Protein AF-0000000080642650 (afdb_homodimer)

Organism: Staphylococcus saprophyticus subsp. saprophyticus (strain ATCC 15305 / DSM 20229 / NCIMB 8711 / NCTC 7292 / S-41) (NCBI:txid342451)

Sequence (356 aa):
MTHIRYLTIEDLPIYHALLLQGIDKKLEVMAWKLQNKKCLEEANISRILSPETTDYNIIGAFDGEELIGAVTLIHTNRYSIAHKATLENMCVKGENHNARASISNLLMRKVFEICDEKQIEILMTSLVSNNISGKVFFSNLNFETLVLEQHARKYEDYYVDEHWLIYYFNKQDIELFEMTHIRYLTIEDLPIYHALLLQGIDKKLEVMAWKLQNKKCLEEANISRILSPETTDYNIIGAFDGEELIGAVTLIHTNRYSIAHKATLENMCVKGENHNARASISNLLMRKVFEICDEKQIEILMTSLVSNNISGKVFFSNLNFETLVLEQHARKYEDYYVDEHWLIYYFNKQDIELFE

Nearest PDB structures (foldseek):
  3g8w-assembly1_A  TM=8.573E-01  e=1.232E-15  Staphylococcus epidermidis ATCC 12228
  2i79-assembly1_E  TM=7.946E-01  e=2.992E-10  Streptococcus pneumoniae TIGR4
  4j3g-assembly2_C  TM=7.550E-01  e=1.363E-10  Brucella abortus 2308
  2i79-assembly3_D  TM=8.011E-01  e=8.888E-10  Streptococcus pneumoniae TIGR4
  6erd-assembly2_D  TM=7.544E-01  e=9.990E-09  Bacillus cereus ATCC 14579

Radius of gyration: 21.51 Å; Cα contacts (8 Å, |Δi|>4): 673; chains: 2; bounding box: 43×66×46 Å

InterPro domains:
  IPR016181 Acyl-CoA N-acyltransferase [SSF55729] (2-165)

Structure (mmCIF, N/CA/C/O backbone):
data_AF-0000000080642650-model_v1
#
loop_
_entity.id
_entity.type
_entity.pdbx_description
1 polymer 'GNAT family N-acetyltransferase'
#
loop_
_atom_site.group_PDB
_atom_site.id
_atom_site.type_symbol
_atom_site.label_atom_id
_atom_site.label_alt_id
_atom_site.label_comp_id
_atom_site.label_asym_id
_atom_site.label_entity_id
_atom_site.label_seq_id
_atom_site.pdbx_PDB_ins_code
_atom_site.Cartn_x
_atom_site.Cartn_y
_atom_site.Cartn_z
_atom_site.occupancy
_atom_site.B_iso_or_equiv
_atom_site.auth_seq_id
_atom_site.auth_comp_id
_atom_site.auth_asym_id
_atom_site.auth_atom_id
_atom_site.pdbx_PDB_model_num
ATOM 1 N N . MET A 1 1 ? 7.344 29.625 19.812 1 80.94 1 MET A N 1
ATOM 2 C CA . MET A 1 1 ? 8.195 29.281 18.672 1 80.94 1 MET A CA 1
ATOM 3 C C . MET A 1 1 ? 7.883 27.891 18.156 1 80.94 1 MET A C 1
ATOM 5 O O . MET A 1 1 ? 7.828 26.922 18.922 1 80.94 1 MET A O 1
ATOM 9 N N . THR A 1 2 ? 7.609 27.766 16.844 1 90.12 2 THR A N 1
ATOM 10 C CA . THR A 1 2 ? 7.195 26.5 16.266 1 90.12 2 THR A CA 1
ATOM 11 C C . THR A 1 2 ? 8.398 25.594 16.031 1 90.12 2 THR A C 1
ATOM 13 O O . THR A 1 2 ? 9.43 26.047 15.516 1 90.12 2 THR A O 1
ATOM 16 N N . HIS A 1 3 ? 8.375 24.391 16.594 1 95.25 3 HIS A N 1
ATOM 17 C CA . HIS A 1 3 ? 9.43 23.422 16.328 1 95.25 3 HIS A CA 1
ATOM 18 C C . HIS A 1 3 ? 8.852 22.109 15.844 1 95.25 3 HIS A C 1
ATOM 20 O O . HIS A 1 3 ? 7.676 21.812 16.078 1 95.25 3 HIS A O 1
ATOM 26 N N . ILE A 1 4 ? 9.711 21.375 15.148 1 97.56 4 ILE A N 1
ATOM 27 C CA . ILE A 1 4 ? 9.305 20.141 14.5 1 97.56 4 ILE A CA 1
ATOM 28 C C . ILE A 1 4 ? 10.117 18.969 15.055 1 97.56 4 ILE A C 1
ATOM 30 O O . ILE A 1 4 ? 11.328 19.078 15.234 1 97.56 4 ILE A O 1
ATOM 34 N N . ARG A 1 5 ? 9.43 17.906 15.383 1 97.06 5 ARG A N 1
ATOM 35 C CA . ARG A 1 5 ? 10.141 16.703 15.797 1 97.06 5 ARG A CA 1
ATOM 36 C C . ARG A 1 5 ? 9.289 15.461 15.562 1 97.06 5 ARG A C 1
ATOM 38 O O . ARG A 1 5 ? 8.078 15.562 15.328 1 97.06 5 ARG A O 1
ATOM 45 N N . TYR A 1 6 ? 9.945 14.281 15.695 1 97.12 6 TYR A N 1
ATOM 46 C CA . TYR A 1 6 ? 9.227 13.016 15.648 1 97.12 6 TYR A CA 1
ATOM 47 C C . TYR A 1 6 ? 8.406 12.805 16.906 1 97.12 6 TYR A C 1
ATOM 49 O O . TYR A 1 6 ? 8.867 13.086 18.016 1 97.12 6 TYR A O 1
ATOM 57 N N . LEU A 1 7 ? 7.195 12.32 16.703 1 97.5 7 LEU A N 1
ATOM 58 C CA . LEU A 1 7 ? 6.406 11.891 17.844 1 97.5 7 LEU A CA 1
ATOM 59 C C . LEU A 1 7 ? 6.836 10.508 18.328 1 97.5 7 LEU A C 1
ATOM 61 O O . LEU A 1 7 ? 7.293 9.688 17.516 1 97.5 7 LEU A O 1
ATOM 65 N N . THR A 1 8 ? 6.742 10.289 19.578 1 95.69 8 THR A N 1
ATOM 66 C CA . THR A 1 8 ? 7.004 8.992 20.203 1 95.69 8 THR A CA 1
ATOM 67 C C . THR A 1 8 ? 5.773 8.492 20.953 1 95.69 8 THR A C 1
ATOM 69 O O . THR A 1 8 ? 4.746 9.172 21 1 95.69 8 THR A O 1
ATOM 72 N N . ILE A 1 9 ? 5.934 7.285 21.547 1 94.75 9 ILE A N 1
ATOM 73 C CA . ILE A 1 9 ? 4.824 6.684 22.266 1 94.75 9 ILE A CA 1
ATOM 74 C C . ILE A 1 9 ? 4.414 7.59 23.422 1 94.75 9 ILE A C 1
ATOM 76 O O . ILE A 1 9 ? 3.246 7.609 23.828 1 94.75 9 ILE A O 1
ATOM 80 N N . GLU A 1 10 ? 5.273 8.422 23.906 1 95.44 10 GLU A N 1
ATOM 81 C CA . GLU A 1 10 ? 4.984 9.344 25 1 95.44 10 GLU A CA 1
ATOM 82 C C . GLU A 1 10 ? 4.047 10.461 24.547 1 95.44 10 GLU A C 1
ATOM 84 O O . GLU A 1 10 ? 3.418 11.125 25.375 1 95.44 10 GLU A O 1
ATOM 89 N N . ASP A 1 11 ? 3.924 10.664 23.25 1 96.88 11 ASP A N 1
ATOM 90 C CA . ASP A 1 11 ? 3.098 11.742 22.703 1 96.88 11 ASP A CA 1
ATOM 91 C C . ASP A 1 11 ? 1.692 11.242 22.375 1 96.88 11 ASP A C 1
ATOM 93 O O . ASP A 1 11 ? 0.871 11.984 21.844 1 96.88 11 ASP A O 1
ATOM 97 N N . LEU A 1 12 ? 1.403 9.992 22.719 1 94.94 12 LEU A N 1
ATOM 98 C CA . LEU A 1 12 ? 0.146 9.352 22.359 1 94.94 12 LEU A CA 1
ATOM 99 C C . LEU A 1 12 ? -1.045 10.203 22.781 1 94.94 12 LEU A C 1
ATOM 101 O O . LEU A 1 12 ? -1.93 10.484 21.969 1 94.94 12 LEU A O 1
ATOM 105 N N . PRO A 1 13 ? -1.126 10.742 23.969 1 94.56 13 PRO A N 1
ATOM 106 C CA . PRO A 1 13 ? -2.314 11.484 24.391 1 94.56 13 PRO A CA 1
ATOM 107 C C . PRO A 1 13 ? -2.523 12.766 23.578 1 94.56 13 PRO A C 1
ATOM 109 O O . PRO A 1 13 ? -3.652 13.078 23.188 1 94.56 13 PRO A O 1
ATOM 112 N N . ILE A 1 14 ? -1.491 13.492 23.297 1 94.19 14 ILE A N 1
ATOM 113 C CA . ILE A 1 14 ? -1.646 14.773 22.625 1 94.19 14 ILE A CA 1
ATOM 114 C C . ILE A 1 14 ? -1.916 14.539 21.141 1 94.19 14 ILE A C 1
ATOM 116 O O . ILE A 1 14 ? -2.646 15.305 20.5 1 94.19 14 ILE A O 1
ATOM 120 N N . TYR A 1 15 ? -1.322 13.523 20.625 1 93.44 15 TYR A N 1
ATOM 121 C CA . TYR A 1 15 ? -1.586 13.18 19.219 1 93.44 15 TYR A CA 1
ATOM 122 C C . TYR A 1 15 ? -3.027 12.719 19.047 1 93.44 15 TYR A C 1
ATOM 124 O O . TYR A 1 15 ? -3.707 13.148 18.109 1 93.44 15 TYR A O 1
ATOM 132 N N . HIS A 1 16 ? -3.406 11.836 19.922 1 89.19 16 HIS A N 1
ATOM 133 C CA . HIS A 1 16 ? -4.789 11.375 19.891 1 89.19 16 HIS A CA 1
ATOM 134 C C . HIS A 1 16 ? -5.762 12.547 19.969 1 89.19 16 HIS A C 1
ATOM 136 O O . HIS A 1 16 ? -6.738 12.602 19.219 1 89.19 16 HIS A O 1
ATOM 142 N N . ALA A 1 17 ? -5.52 13.469 20.812 1 87.56 17 ALA A N 1
ATOM 143 C CA . ALA A 1 17 ? -6.359 14.648 20.984 1 87.56 17 ALA A CA 1
ATOM 144 C C . ALA A 1 17 ? -6.391 15.492 19.719 1 87.56 17 ALA A C 1
ATOM 146 O O . ALA A 1 17 ? -7.438 16.016 19.344 1 87.56 17 ALA A O 1
ATOM 147 N N . LEU A 1 18 ? -5.285 15.633 19.109 1 89.06 18 LEU A N 1
ATOM 148 C CA . LEU A 1 18 ? -5.203 16.391 17.859 1 89.06 18 LEU A CA 1
ATOM 149 C C . LEU A 1 18 ? -6.074 15.75 16.781 1 89.06 18 LEU A C 1
ATOM 151 O O . LEU A 1 18 ? -6.828 16.438 16.094 1 89.06 18 LEU A O 1
ATOM 155 N N . LEU A 1 19 ? -5.945 14.453 16.719 1 84.81 19 LEU A N 1
ATOM 156 C CA . LEU A 1 19 ? -6.699 13.727 15.695 1 84.81 19 LEU A CA 1
ATOM 157 C C . LEU A 1 19 ? -8.195 13.844 15.945 1 84.81 19 LEU A C 1
ATOM 159 O O . LEU A 1 19 ? -8.984 13.969 15 1 84.81 19 LEU A O 1
ATOM 163 N N . LEU A 1 20 ? -8.555 13.805 17.141 1 80.44 20 LEU A N 1
ATOM 164 C CA . LEU A 1 20 ? -9.969 13.914 17.5 1 80.44 20 LEU A CA 1
ATOM 165 C C . LEU A 1 20 ? -10.516 15.281 17.125 1 80.44 20 LEU A C 1
ATOM 167 O O . LEU A 1 20 ? -11.68 15.398 16.734 1 80.44 20 LEU A O 1
ATOM 171 N N . GLN A 1 21 ? -9.75 16.266 17.156 1 78.81 21 GLN A N 1
ATOM 172 C CA . GLN A 1 21 ? -10.172 17.609 16.766 1 78.81 21 GLN A CA 1
ATOM 173 C C . GLN A 1 21 ? -10.336 17.719 15.258 1 78.81 21 GLN A C 1
ATOM 175 O O . GLN A 1 21 ? -11.125 18.531 14.773 1 78.81 21 GLN A O 1
ATOM 180 N N . GLY A 1 22 ? -9.594 17.047 14.555 1 73.69 22 GLY A N 1
ATOM 181 C CA . GLY A 1 22 ? -9.664 17.031 13.109 1 73.69 22 GLY A CA 1
ATOM 182 C C . GLY A 1 22 ? -10.953 16.453 12.57 1 73.69 22 GLY A C 1
ATOM 183 O O . GLY A 1 22 ? -11.43 16.859 11.508 1 73.69 22 GLY A O 1
ATOM 184 N N . ILE A 1 23 ? -11.508 15.461 13.188 1 63.94 23 ILE A N 1
ATOM 185 C CA . ILE A 1 23 ? -12.75 14.82 12.766 1 63.94 23 ILE A CA 1
ATOM 186 C C . ILE A 1 23 ? -13.906 15.812 12.891 1 63.94 23 ILE A C 1
ATOM 188 O O . ILE A 1 23 ? -14.805 15.836 12.047 1 63.94 23 ILE A O 1
ATOM 192 N N . ASP A 1 24 ? -13.992 16.609 13.805 1 59.94 24 ASP A N 1
ATOM 193 C CA . ASP A 1 24 ? -15.086 17.531 14.094 1 59.94 24 ASP A CA 1
ATOM 194 C C . ASP A 1 24 ? -15.023 18.766 13.188 1 59.94 24 ASP A C 1
ATOM 196 O O . ASP A 1 24 ? -15.727 19.75 13.422 1 59.94 24 ASP A O 1
ATOM 200 N N . LYS A 1 25 ? -14.664 18.5 11.812 1 57.12 25 LYS A N 1
ATOM 201 C CA . LYS A 1 25 ? -14.672 19.516 10.766 1 57.12 25 LYS A CA 1
ATOM 202 C C . LYS A 1 25 ? -13.953 20.781 11.219 1 57.12 25 LYS A C 1
ATOM 204 O O . LYS A 1 25 ? -14.086 21.844 10.594 1 57.12 25 LYS A O 1
ATOM 209 N N . LYS A 1 26 ? -13.367 20.797 12.312 1 50.84 26 LYS A N 1
ATOM 210 C CA . LYS A 1 26 ? -12.727 22.047 12.695 1 50.84 26 LYS A CA 1
ATOM 211 C C . LYS A 1 26 ? -11.312 22.141 12.133 1 50.84 26 LYS A C 1
ATOM 213 O O . LYS A 1 26 ? -10.719 23.219 12.102 1 50.84 26 LYS A O 1
ATOM 218 N N . LEU A 1 27 ? -10.766 20.969 11.734 1 51.31 27 LEU A N 1
ATOM 219 C CA . LEU A 1 27 ? -9.398 20.969 11.227 1 51.31 27 LEU A CA 1
ATOM 220 C C . LEU A 1 27 ? -9.344 20.406 9.812 1 51.31 27 LEU A C 1
ATOM 222 O O . LEU A 1 27 ? -10.117 19.516 9.461 1 51.31 27 LEU A O 1
ATOM 226 N N . GLU A 1 28 ? -8.898 21.25 8.836 1 53.47 28 GLU A N 1
ATOM 227 C CA . GLU A 1 28 ? -8.688 20.688 7.504 1 53.47 28 GLU A CA 1
ATOM 228 C C . GLU A 1 28 ? -7.762 19.484 7.559 1 53.47 28 GLU A C 1
ATOM 230 O O . GLU A 1 28 ? -6.621 19.594 8.008 1 53.47 28 GLU A O 1
ATOM 235 N N . VAL A 1 29 ? -8.258 18.391 7.941 1 53.78 29 VAL A N 1
ATOM 236 C CA . VAL A 1 29 ? -7.438 17.188 7.902 1 53.78 29 VAL A CA 1
ATOM 237 C C . VAL A 1 29 ? -7.324 16.688 6.465 1 53.78 29 VAL A C 1
ATOM 239 O O . VAL A 1 29 ? -8.336 16.484 5.785 1 53.78 29 VAL A O 1
ATOM 242 N N . MET A 1 30 ? -6.16 17.203 5.734 1 53.84 30 MET A N 1
ATOM 243 C CA . MET A 1 30 ? -5.969 16.625 4.402 1 53.84 30 MET A CA 1
ATOM 244 C C . MET A 1 30 ? -6.277 15.141 4.398 1 53.84 30 MET A C 1
ATOM 246 O O . MET A 1 30 ? -6.68 14.586 3.371 1 53.84 30 MET A O 1
ATOM 250 N N . ALA A 1 31 ? -5.582 14.5 5.418 1 48.12 31 ALA A N 1
ATOM 251 C CA . ALA A 1 31 ? -5.906 13.078 5.484 1 48.12 31 ALA A CA 1
ATOM 252 C C . ALA A 1 31 ? -7.359 12.867 5.898 1 48.12 31 ALA A C 1
ATOM 254 O O . ALA A 1 31 ? -7.945 13.703 6.59 1 48.12 31 ALA A O 1
ATOM 255 N N . TRP A 1 32 ? -8.016 12.195 5.145 1 44.97 32 TRP A N 1
ATOM 256 C CA . TRP A 1 32 ? -9.406 11.828 5.406 1 44.97 32 TRP A CA 1
ATOM 257 C C . TRP A 1 32 ? -9.695 11.852 6.902 1 44.97 32 TRP A C 1
ATOM 259 O O . TRP A 1 32 ? -8.797 11.648 7.723 1 44.97 32 TRP A O 1
ATOM 269 N N . LYS A 1 33 ? -10.93 12.242 7.082 1 48.06 33 LYS A N 1
ATOM 270 C CA . LYS A 1 33 ? -11.703 12.227 8.32 1 48.06 33 LYS A CA 1
ATOM 271 C C . LYS A 1 33 ? -11.258 11.094 9.234 1 48.06 33 LYS A C 1
ATOM 273 O O . LYS A 1 33 ? -11.398 9.922 8.891 1 48.06 33 LYS A O 1
ATOM 278 N N . LEU A 1 34 ? -9.953 11.125 9.703 1 51.94 34 LEU A N 1
ATOM 279 C CA . LEU A 1 34 ? -10.07 10.328 10.914 1 51.94 34 LEU A CA 1
ATOM 280 C C . LEU A 1 34 ? -11.531 10.109 11.289 1 51.94 34 LEU A C 1
ATOM 282 O O . LEU A 1 34 ? -12.102 10.883 12.062 1 51.94 34 LEU A O 1
ATOM 286 N N . GLN A 1 35 ? -12.281 10.078 10.164 1 53 35 GLN A N 1
ATOM 287 C CA . GLN A 1 35 ? -13.703 10.258 9.867 1 53 35 GLN A CA 1
ATOM 288 C C . GLN A 1 35 ? -14.57 9.664 10.969 1 53 35 GLN A C 1
ATOM 290 O O . GLN A 1 35 ? -15.609 10.234 11.32 1 53 35 GLN A O 1
ATOM 295 N N . ASN A 1 36 ? -13.852 8.258 11.305 1 60.56 36 ASN A N 1
ATOM 296 C CA . ASN A 1 36 ? -14.789 7.754 12.305 1 60.56 36 ASN A CA 1
ATOM 297 C C . ASN A 1 36 ? -14.07 7.367 13.594 1 60.56 36 ASN A C 1
ATOM 299 O O . ASN A 1 36 ? -12.844 7.223 13.609 1 60.56 36 ASN A O 1
ATOM 303 N N . LYS A 1 37 ? -14.703 7.637 14.547 1 68.06 37 LYS A N 1
ATOM 304 C CA . LYS A 1 37 ? -14.234 7.336 15.898 1 68.06 37 LYS A CA 1
ATOM 305 C C . LYS A 1 37 ? -13.531 5.98 15.945 1 68.06 37 LYS A C 1
ATOM 307 O O . LYS A 1 37 ? -12.625 5.773 16.766 1 68.06 37 LYS A O 1
ATOM 312 N N . LYS A 1 38 ? -13.859 5.18 14.984 1 73.62 38 LYS A N 1
ATOM 313 C CA . LYS A 1 38 ? -13.289 3.836 15 1 73.62 38 LYS A CA 1
ATOM 314 C C . LYS A 1 38 ? -11.828 3.85 14.562 1 73.62 38 LYS A C 1
ATOM 316 O O . LYS A 1 38 ? -11.016 3.078 15.078 1 73.62 38 LYS A O 1
ATOM 321 N N . CYS A 1 39 ? -11.477 4.777 13.711 1 73 39 CYS A N 1
ATOM 322 C CA . CYS A 1 39 ? -10.102 4.902 13.242 1 73 39 CYS A CA 1
ATOM 323 C C . CYS A 1 39 ? -9.219 5.508 14.328 1 73 39 CYS A C 1
ATOM 325 O O . CYS A 1 39 ? -8 5.289 14.328 1 73 39 CYS A O 1
ATOM 327 N N . LEU A 1 40 ? -9.922 6.133 15.32 1 78.19 40 LEU A N 1
ATOM 328 C CA . LEU A 1 40 ? -9.164 6.895 16.297 1 78.19 40 LEU A CA 1
ATOM 329 C C . LEU A 1 40 ? -9.109 6.164 17.641 1 78.19 40 LEU A C 1
ATOM 331 O O . LEU A 1 40 ? -8.805 6.766 18.672 1 78.19 40 LEU A O 1
ATOM 335 N N . GLU A 1 41 ? -9.445 4.922 17.469 1 82.25 41 GLU A N 1
ATOM 336 C CA . GLU A 1 41 ? -9.281 4.141 18.688 1 82.25 41 GLU A CA 1
ATOM 337 C C . GLU A 1 41 ? -7.832 4.168 19.172 1 82.25 41 GLU A C 1
ATOM 339 O O . GLU A 1 41 ? -6.902 4.09 18.375 1 82.25 41 GLU A O 1
ATOM 344 N N . GLU A 1 42 ? -7.691 4.305 20.406 1 83.25 42 GLU A N 1
ATOM 345 C CA . GLU A 1 42 ? -6.371 4.469 21 1 83.25 42 GLU A CA 1
ATOM 346 C C . GLU A 1 42 ? -5.445 3.316 20.625 1 83.25 42 GLU A C 1
ATOM 348 O O . GLU A 1 42 ? -4.238 3.508 20.453 1 83.25 42 GLU A O 1
ATOM 353 N N . ALA A 1 43 ? -6.031 2.135 20.594 1 82.88 43 ALA A N 1
ATOM 354 C CA . ALA A 1 43 ? -5.234 0.959 20.25 1 82.88 43 ALA A CA 1
ATOM 355 C C . ALA A 1 43 ? -4.582 1.123 18.875 1 82.88 43 ALA A C 1
ATOM 357 O O . ALA A 1 43 ? -3.428 0.735 18.688 1 82.88 43 ALA A O 1
ATOM 358 N N . ASN A 1 44 ? -5.27 1.736 18 1 81.44 44 ASN A N 1
ATOM 359 C CA . ASN A 1 44 ? -4.746 1.946 16.656 1 81.44 44 ASN A CA 1
ATOM 360 C C . ASN A 1 44 ? -3.645 3.002 16.641 1 81.44 44 ASN A C 1
ATOM 362 O O . ASN A 1 44 ? -2.607 2.818 16 1 81.44 44 ASN A O 1
ATOM 366 N N . ILE A 1 45 ? -3.9 4.004 17.359 1 85.94 45 ILE A N 1
ATOM 367 C CA . ILE A 1 45 ? -2.945 5.105 17.406 1 85.94 45 ILE A CA 1
ATOM 368 C C . ILE A 1 45 ? -1.676 4.656 18.125 1 85.94 45 ILE A C 1
ATOM 370 O O . ILE A 1 45 ? -0.566 5 17.719 1 85.94 45 ILE A O 1
ATOM 374 N N . SER A 1 46 ? -1.883 3.902 19.156 1 88.94 46 SER A N 1
ATOM 375 C CA . SER A 1 46 ? -0.744 3.379 19.906 1 88.94 46 SER A CA 1
ATOM 376 C C . SER A 1 46 ? 0.138 2.5 19.016 1 88.94 46 SER A C 1
ATOM 378 O O . SER A 1 46 ? 1.366 2.549 19.125 1 88.94 46 SER A O 1
ATOM 380 N N . ARG A 1 47 ? -0.418 1.8 18.203 1 84.81 47 ARG A N 1
ATOM 381 C CA . ARG A 1 47 ? 0.314 0.901 17.312 1 84.81 47 ARG A CA 1
ATOM 382 C C . ARG A 1 47 ? 1.21 1.685 16.359 1 84.81 47 ARG A C 1
ATOM 384 O O . ARG A 1 47 ? 2.371 1.322 16.156 1 84.81 47 ARG A O 1
ATOM 391 N N . ILE A 1 48 ? 0.679 2.756 15.898 1 85.75 48 ILE A N 1
ATOM 392 C CA . ILE A 1 48 ? 1.427 3.486 14.883 1 85.75 48 ILE A CA 1
ATOM 393 C C . ILE A 1 48 ? 2.559 4.273 15.539 1 85.75 48 ILE A C 1
ATOM 395 O O . ILE A 1 48 ? 3.592 4.523 14.914 1 85.75 48 ILE A O 1
ATOM 399 N N . LEU A 1 49 ? 2.391 4.562 16.797 1 92.19 49 LEU A N 1
ATOM 400 C CA . LEU A 1 49 ? 3.414 5.309 17.516 1 92.19 49 LEU A CA 1
ATOM 401 C C . LEU A 1 49 ? 4.418 4.363 18.172 1 92.19 49 LEU A C 1
ATOM 403 O O . LEU A 1 49 ? 5.457 4.805 18.672 1 92.19 49 LEU A O 1
ATOM 407 N N . SER A 1 50 ? 4.125 3.088 18.094 1 90.38 50 SER A N 1
ATOM 408 C CA . SER A 1 50 ? 4.98 2.102 18.734 1 90.38 50 SER A CA 1
ATOM 409 C C . SER A 1 50 ? 6.383 2.104 18.141 1 90.38 50 SER A C 1
ATOM 411 O O . SER A 1 50 ? 6.543 2.215 16.922 1 90.38 50 SER A O 1
ATOM 413 N N . PRO A 1 51 ? 7.375 1.903 18.969 1 87.12 51 PRO A N 1
ATOM 414 C CA . PRO A 1 51 ? 8.742 1.812 18.453 1 87.12 51 PRO A CA 1
ATOM 415 C C . PRO A 1 51 ? 8.953 0.604 17.547 1 87.12 51 PRO A C 1
ATOM 417 O O . PRO A 1 51 ? 9.891 0.583 16.75 1 87.12 51 PRO A O 1
ATOM 420 N N . GLU A 1 52 ? 8.094 -0.355 17.688 1 84.31 52 GLU A N 1
ATOM 421 C CA . GLU A 1 52 ? 8.203 -1.556 16.859 1 84.31 52 GLU A CA 1
ATOM 422 C C . GLU A 1 52 ? 7.738 -1.288 15.43 1 84.31 52 GLU A C 1
ATOM 424 O O . GLU A 1 52 ? 8.086 -2.033 14.516 1 84.31 52 GLU A O 1
ATOM 429 N N . THR A 1 53 ? 6.895 -0.353 15.367 1 86.31 53 THR A N 1
ATOM 430 C CA . THR A 1 53 ? 6.445 0.042 14.031 1 86.31 53 THR A CA 1
ATOM 431 C C . THR A 1 53 ? 7.426 1.023 13.398 1 86.31 53 THR A C 1
ATOM 433 O O . THR A 1 53 ? 7.289 2.238 13.562 1 86.31 53 THR A O 1
ATOM 436 N N . THR A 1 54 ? 8.32 0.517 12.594 1 87.44 54 THR A N 1
ATOM 437 C CA . THR A 1 54 ? 9.445 1.325 12.141 1 87.44 54 THR A CA 1
ATOM 438 C C . THR A 1 54 ? 9.117 2.016 10.82 1 87.44 54 THR A C 1
ATOM 440 O O . THR A 1 54 ? 9.805 2.963 10.422 1 87.44 54 THR A O 1
ATOM 443 N N . ASP A 1 55 ? 8.094 1.572 10.211 1 92.25 55 ASP A N 1
ATOM 444 C CA . ASP A 1 55 ? 7.793 2.107 8.883 1 92.25 55 ASP A CA 1
ATOM 445 C C . ASP A 1 55 ? 7.004 3.412 8.992 1 92.25 55 ASP A C 1
ATOM 447 O O . ASP A 1 55 ? 6.938 4.18 8.023 1 92.25 55 ASP A O 1
ATOM 451 N N . TYR A 1 56 ? 6.363 3.611 10.133 1 92.69 56 TYR A N 1
ATOM 452 C CA . TYR A 1 56 ? 5.543 4.801 10.328 1 92.69 56 TYR A CA 1
ATOM 453 C C . TYR A 1 56 ? 6.293 5.852 11.141 1 92.69 56 TYR A C 1
ATOM 455 O O . TYR A 1 56 ? 6.656 5.613 12.289 1 92.69 56 TYR A O 1
ATOM 463 N N . ASN A 1 57 ? 6.484 6.98 10.531 1 95 57 ASN A N 1
ATOM 464 C CA . ASN A 1 57 ? 7.125 8.117 11.188 1 95 57 ASN A CA 1
ATOM 465 C C . ASN A 1 57 ? 6.184 9.312 11.289 1 95 57 ASN A C 1
ATOM 467 O O . ASN A 1 57 ? 5.828 9.914 10.273 1 95 57 ASN A O 1
ATOM 471 N N . ILE A 1 58 ? 5.848 9.609 12.523 1 96.44 58 ILE A N 1
ATOM 472 C CA . ILE A 1 58 ? 4.926 10.719 12.719 1 96.44 58 ILE A CA 1
ATOM 473 C C . ILE A 1 58 ? 5.703 11.984 13.086 1 96.44 58 ILE A C 1
ATOM 475 O O . ILE A 1 58 ? 6.422 12.008 14.086 1 96.44 58 ILE A O 1
ATOM 479 N N . ILE A 1 59 ? 5.531 13 12.266 1 97.94 59 ILE A N 1
ATOM 480 C CA . ILE A 1 59 ? 6.199 14.289 12.438 1 97.94 59 ILE A CA 1
ATOM 481 C C . ILE A 1 59 ? 5.219 15.305 13.008 1 97.94 59 ILE A C 1
ATOM 483 O O . ILE A 1 59 ? 4.137 15.516 12.445 1 97.94 59 ILE A O 1
ATOM 487 N N . GLY A 1 60 ? 5.629 15.898 14.086 1 97.81 60 GLY A N 1
ATOM 488 C CA . GLY A 1 60 ? 4.758 16.859 14.758 1 97.81 60 GLY A CA 1
ATOM 489 C C . GLY A 1 60 ? 5.305 18.266 14.758 1 97.81 60 GLY A C 1
ATOM 490 O O . GLY A 1 60 ? 6.516 18.469 14.883 1 97.81 60 GLY A O 1
ATOM 491 N N . ALA A 1 61 ? 4.398 19.188 14.555 1 97.31 61 ALA A N 1
ATOM 492 C CA . ALA A 1 61 ? 4.684 20.609 14.742 1 97.31 61 ALA A CA 1
ATOM 493 C C . ALA A 1 61 ? 4.164 21.109 16.094 1 97.31 61 ALA A C 1
ATOM 495 O O . ALA A 1 61 ? 2.998 20.891 16.422 1 97.31 61 ALA A O 1
ATOM 496 N N . PHE A 1 62 ? 5.07 21.844 16.812 1 97.25 62 PHE A N 1
ATOM 497 C CA . PHE A 1 62 ? 4.723 22.266 18.156 1 97.25 62 PHE A CA 1
ATOM 498 C C . PHE A 1 62 ? 4.84 23.781 18.281 1 97.25 62 PHE A C 1
ATOM 500 O O . PHE A 1 62 ? 5.77 24.391 17.75 1 97.25 62 PHE A O 1
ATOM 507 N N . ASP A 1 63 ? 3.871 24.359 18.875 1 95.38 63 ASP A N 1
ATOM 508 C CA . ASP A 1 63 ? 3.975 25.703 19.422 1 95.38 63 ASP A CA 1
ATOM 509 C C . ASP A 1 63 ? 4.141 25.672 20.938 1 95.38 63 ASP A C 1
ATOM 511 O O . ASP A 1 63 ? 3.168 25.469 21.672 1 95.38 63 ASP A O 1
ATOM 515 N N . GLY A 1 64 ? 5.383 25.875 21.422 1 94.06 64 GLY A N 1
ATOM 516 C CA . GLY A 1 64 ? 5.664 25.516 22.797 1 94.06 64 GLY A CA 1
ATOM 517 C C . GLY A 1 64 ? 5.477 24.031 23.062 1 94.06 64 GLY A C 1
ATOM 518 O O . GLY A 1 64 ? 6.102 23.188 22.406 1 94.06 64 GLY A O 1
ATOM 519 N N . GLU A 1 65 ? 4.551 23.672 23.953 1 93.25 65 GLU A N 1
ATOM 520 C CA . GLU A 1 65 ? 4.309 22.281 24.281 1 93.25 65 GLU A CA 1
ATOM 521 C C . GLU A 1 65 ? 3.059 21.75 23.578 1 93.25 65 GLU A C 1
ATOM 523 O O . GLU A 1 65 ? 2.775 20.547 23.625 1 93.25 65 GLU A O 1
ATOM 528 N N . GLU A 1 66 ? 2.453 22.594 22.906 1 94.94 66 GLU A N 1
ATOM 529 C CA . GLU A 1 66 ? 1.202 22.203 22.266 1 94.94 66 GLU A CA 1
ATOM 530 C C . GLU A 1 66 ? 1.45 21.641 20.859 1 94.94 66 GLU A C 1
ATOM 532 O O . GLU A 1 66 ? 2.109 22.281 20.047 1 94.94 66 GLU A O 1
ATOM 537 N N . LEU A 1 67 ? 0.957 20.469 20.641 1 96.44 67 LEU A N 1
ATOM 538 C CA . LEU A 1 67 ? 0.979 19.906 19.297 1 96.44 67 LEU A CA 1
ATOM 539 C C . LEU A 1 67 ? -0.054 20.594 18.406 1 96.44 67 LEU A C 1
ATOM 541 O O . LEU A 1 67 ? -1.257 20.5 18.656 1 96.44 67 LEU A O 1
ATOM 545 N N . ILE A 1 68 ? 0.428 21.25 17.312 1 93.5 68 ILE A N 1
ATOM 546 C CA . ILE A 1 68 ? -0.491 22.047 16.516 1 93.5 68 ILE A CA 1
ATOM 547 C C . ILE A 1 68 ? -0.609 21.469 15.109 1 93.5 68 ILE A C 1
ATOM 549 O O . ILE A 1 68 ? -1.385 21.969 14.281 1 93.5 68 ILE A O 1
ATOM 553 N N . GLY A 1 69 ? 0.091 20.438 14.797 1 93.75 69 GLY A N 1
ATOM 554 C CA . GLY A 1 69 ? -0.003 19.734 13.531 1 93.75 69 GLY A CA 1
ATOM 555 C C . GLY A 1 69 ? 0.824 18.453 13.5 1 93.75 69 GLY A C 1
ATOM 556 O O . GLY A 1 69 ? 1.75 18.297 14.297 1 93.75 69 GLY A O 1
ATOM 557 N N . ALA A 1 70 ? 0.44 17.594 12.633 1 94.62 70 ALA A N 1
ATOM 558 C CA . ALA A 1 70 ? 1.188 16.359 12.469 1 94.62 70 ALA A CA 1
ATOM 559 C C . ALA A 1 70 ? 0.964 15.758 11.086 1 94.62 70 ALA A C 1
ATOM 561 O O . ALA A 1 70 ? -0.023 16.078 10.414 1 94.62 70 ALA A O 1
ATOM 562 N N . VAL A 1 71 ? 1.891 14.984 10.703 1 94.5 71 VAL A N 1
ATOM 563 C CA . VAL A 1 71 ? 1.788 14.219 9.461 1 94.5 71 VAL A CA 1
ATOM 564 C C . VAL A 1 71 ? 2.559 12.906 9.602 1 94.5 71 VAL A C 1
ATOM 566 O O . VAL A 1 71 ? 3.557 12.836 10.32 1 94.5 71 VAL A O 1
ATOM 569 N N . THR A 1 72 ? 2.055 11.898 8.938 1 94.62 72 THR A N 1
ATOM 570 C CA . THR A 1 72 ? 2.697 10.586 8.992 1 94.62 72 THR A CA 1
ATOM 571 C C . THR A 1 72 ? 3.434 10.297 7.684 1 94.62 72 THR A C 1
ATOM 573 O O . THR A 1 72 ? 2.852 10.391 6.602 1 94.62 72 THR A O 1
ATOM 576 N N . LEU A 1 73 ? 4.699 10 7.789 1 96.88 73 LEU A N 1
ATOM 577 C CA . LEU A 1 73 ? 5.496 9.508 6.676 1 96.88 73 LEU A CA 1
ATOM 578 C C . LEU A 1 73 ? 5.691 7.996 6.773 1 96.88 73 LEU A C 1
ATOM 580 O O . LEU A 1 73 ? 6.293 7.504 7.73 1 96.88 73 LEU A O 1
ATOM 584 N N . ILE A 1 74 ? 5.145 7.297 5.812 1 96 74 ILE A N 1
ATOM 585 C CA . ILE A 1 74 ? 5.266 5.844 5.777 1 96 74 ILE A CA 1
ATOM 586 C C . ILE A 1 74 ? 6.371 5.441 4.801 1 96 74 ILE A C 1
ATOM 588 O O . ILE A 1 74 ? 6.281 5.727 3.605 1 96 74 ILE A O 1
ATOM 592 N N . HIS A 1 75 ? 7.363 4.816 5.32 1 96.5 75 HIS A N 1
ATOM 593 C CA . HIS A 1 75 ? 8.523 4.398 4.535 1 96.5 75 HIS A CA 1
ATOM 594 C C . HIS A 1 75 ? 9.023 3.031 4.984 1 96.5 75 HIS A C 1
ATOM 596 O O . HIS A 1 75 ? 9.359 2.84 6.156 1 96.5 75 HIS A O 1
ATOM 602 N N . THR A 1 76 ? 8.938 2.098 3.996 1 88.31 76 THR A N 1
ATOM 603 C CA . THR A 1 76 ? 9.469 0.77 4.277 1 88.31 76 THR A CA 1
ATOM 604 C C . THR A 1 76 ? 10.852 0.597 3.648 1 88.31 76 THR A C 1
ATOM 606 O O . THR A 1 76 ? 11.086 1.044 2.525 1 88.31 76 THR A O 1
ATOM 609 N N . ASN A 1 77 ? 11.789 0.162 4.41 1 82.75 77 ASN A N 1
ATOM 610 C CA . ASN A 1 77 ? 13.133 -0.076 3.891 1 82.75 77 ASN A CA 1
ATOM 611 C C . ASN A 1 77 ? 13.234 -1.435 3.205 1 82.75 77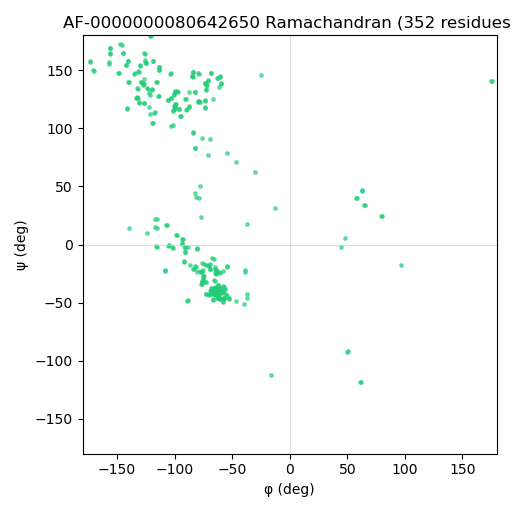 ASN A C 1
ATOM 613 O O . ASN A 1 77 ? 14.188 -2.184 3.439 1 82.75 77 ASN A O 1
ATOM 617 N N . ARG A 1 78 ? 12.297 -1.738 2.453 1 82.75 78 ARG A N 1
ATOM 618 C CA . ARG A 1 78 ? 12.336 -2.949 1.64 1 82.75 78 ARG A CA 1
ATOM 619 C C . ARG A 1 78 ? 13.016 -2.693 0.302 1 82.75 78 ARG A C 1
ATOM 621 O O . ARG A 1 78 ? 12.773 -1.668 -0.339 1 82.75 78 ARG A O 1
ATOM 628 N N . TYR A 1 79 ? 13.891 -3.479 -0.068 1 80.38 79 TYR A N 1
ATOM 629 C CA . TYR A 1 79 ? 14.844 -3.291 -1.158 1 80.38 79 TYR A CA 1
ATOM 630 C C . TYR A 1 79 ? 14.141 -2.771 -2.408 1 80.38 79 TYR A C 1
ATOM 632 O O . TYR A 1 79 ? 14.586 -1.792 -3.014 1 80.38 79 TYR A O 1
ATOM 640 N N . SER A 1 80 ? 13.023 -3.283 -2.941 1 87.19 80 SER A N 1
ATOM 641 C CA . SER A 1 80 ? 12.461 -2.932 -4.242 1 87.19 80 SER A CA 1
ATOM 642 C C . SER A 1 80 ? 11.516 -1.736 -4.133 1 87.19 80 SER A C 1
ATOM 644 O O . SER A 1 80 ? 11.094 -1.18 -5.148 1 87.19 80 SER A O 1
ATOM 646 N N . ILE A 1 81 ? 11.32 -1.237 -2.936 1 92.25 81 ILE A N 1
ATOM 647 C CA . ILE A 1 81 ? 10.359 -0.142 -2.842 1 92.25 81 ILE A CA 1
ATOM 648 C C . ILE A 1 81 ? 10.883 0.922 -1.88 1 92.25 81 ILE A C 1
ATOM 650 O O . ILE A 1 81 ? 10.156 1.846 -1.509 1 92.25 81 ILE A O 1
ATOM 654 N N . ALA A 1 82 ? 12.203 0.859 -1.517 1 93 82 ALA A N 1
ATOM 655 C CA . ALA A 1 82 ? 12.789 1.752 -0.52 1 93 82 ALA A CA 1
ATOM 656 C C . ALA A 1 82 ? 12.945 3.164 -1.075 1 93 82 ALA A C 1
ATOM 658 O O . ALA A 1 82 ? 13.156 4.117 -0.318 1 93 82 ALA A O 1
ATOM 659 N N . HIS A 1 83 ? 12.891 3.328 -2.391 1 95.94 83 HIS A N 1
ATOM 660 C CA . HIS A 1 83 ? 13.07 4.633 -3.014 1 95.94 83 HIS A CA 1
ATOM 661 C C . HIS A 1 83 ? 11.781 5.457 -2.945 1 95.94 83 HIS A C 1
ATOM 663 O O . HIS A 1 83 ? 11.766 6.617 -3.359 1 95.94 83 HIS A O 1
ATOM 669 N N . LYS A 1 84 ? 10.688 4.891 -2.416 1 97.44 84 LYS A N 1
ATOM 670 C CA . LYS A 1 84 ? 9.406 5.59 -2.361 1 97.44 84 LYS A CA 1
ATOM 671 C C . LYS A 1 84 ? 8.875 5.641 -0.933 1 97.44 84 LYS A C 1
ATOM 673 O O . LYS A 1 84 ? 9.211 4.789 -0.107 1 97.44 84 LYS A O 1
ATOM 678 N N . ALA A 1 85 ? 8.023 6.621 -0.632 1 97.88 85 ALA A N 1
ATOM 679 C CA . ALA A 1 85 ? 7.324 6.77 0.642 1 97.88 85 ALA A CA 1
ATOM 680 C C . ALA A 1 85 ? 5.926 7.348 0.435 1 97.88 85 ALA A C 1
ATOM 682 O O . ALA A 1 85 ? 5.594 7.801 -0.661 1 97.88 85 ALA A O 1
ATOM 683 N N . THR A 1 86 ? 5.117 7.23 1.462 1 97.06 86 THR A N 1
ATOM 684 C CA . THR A 1 86 ? 3.752 7.738 1.394 1 97.06 86 THR A CA 1
ATOM 685 C C . THR A 1 86 ? 3.457 8.656 2.574 1 97.06 86 THR A C 1
ATOM 687 O O . THR A 1 86 ? 3.834 8.359 3.709 1 97.06 86 THR A O 1
ATOM 690 N N . LEU A 1 87 ? 2.809 9.727 2.273 1 95.75 87 LEU A N 1
ATOM 691 C CA . LEU A 1 87 ? 2.348 10.656 3.293 1 95.75 87 LEU A CA 1
ATOM 692 C C . LEU A 1 87 ? 0.89 10.398 3.652 1 95.75 87 LEU A C 1
ATOM 694 O O . LEU A 1 87 ? 0.042 10.258 2.768 1 95.75 87 LEU A O 1
ATOM 698 N N . GLU A 1 88 ? 0.656 10.328 4.988 1 90.5 88 GLU A N 1
ATOM 699 C CA . GLU A 1 88 ? -0.714 10.125 5.449 1 90.5 88 GLU A CA 1
ATOM 700 C C . GLU A 1 88 ? -1.008 10.961 6.691 1 90.5 88 GLU A C 1
ATOM 702 O O . GLU A 1 88 ? -0.087 11.414 7.371 1 90.5 88 GLU A O 1
ATOM 707 N N . ASN A 1 89 ? -2.273 11.211 6.918 1 86.88 89 ASN A N 1
ATOM 708 C CA . ASN A 1 89 ? -2.799 11.711 8.188 1 86.88 89 ASN A CA 1
ATOM 709 C C . ASN A 1 89 ? -2.234 13.086 8.523 1 86.88 89 ASN A C 1
ATOM 711 O O . ASN A 1 89 ? -1.806 13.328 9.648 1 86.88 89 ASN A O 1
ATOM 715 N N . MET A 1 90 ? -2.244 13.922 7.574 1 89.81 90 MET A N 1
ATOM 716 C CA . MET A 1 90 ? -1.851 15.289 7.898 1 89.81 90 MET A CA 1
ATOM 717 C C . MET A 1 90 ? -2.992 16.031 8.578 1 89.81 90 MET A C 1
ATOM 719 O O . MET A 1 90 ? -4.113 16.078 8.062 1 89.81 90 MET A O 1
ATOM 723 N N . CYS A 1 91 ? -2.693 16.531 9.742 1 88 91 CYS A N 1
ATOM 724 C CA . CYS A 1 91 ? -3.637 17.312 10.539 1 88 91 CYS A CA 1
ATOM 725 C C . CYS A 1 91 ? -2.982 18.578 11.078 1 88 91 CYS A C 1
ATOM 727 O O . CYS A 1 91 ? -1.914 18.516 11.688 1 88 91 CYS A O 1
ATOM 729 N N . VAL A 1 92 ? -3.633 19.688 10.797 1 89.81 92 VAL A N 1
ATOM 730 C CA . VAL A 1 92 ? -3.061 20.953 11.227 1 89.81 92 VAL A CA 1
ATOM 731 C C . VAL A 1 92 ? -4.137 21.812 11.898 1 89.81 92 VAL A C 1
ATOM 733 O O . VAL A 1 92 ? -5.258 21.922 11.398 1 89.81 92 VAL A O 1
ATOM 736 N N . LYS A 1 93 ? -3.689 22.344 13 1 83.38 93 LYS A N 1
ATOM 737 C CA . LYS A 1 93 ? -4.547 23.297 13.688 1 83.38 93 LYS A CA 1
ATOM 738 C C . LYS A 1 93 ? -4.379 24.703 13.117 1 83.38 93 LYS A C 1
ATOM 740 O O . LYS A 1 93 ? -3.279 25.094 12.711 1 83.38 93 LYS A O 1
ATOM 745 N N . GLY A 1 94 ? -5.426 25.484 13.055 1 79 94 GLY A N 1
ATOM 746 C CA . GLY A 1 94 ? -5.289 26.891 12.68 1 79 94 GLY A CA 1
ATOM 747 C C . GLY A 1 94 ? -6.625 27.609 12.562 1 79 94 GLY A C 1
ATOM 748 O O . GLY A 1 94 ? -7.621 27 12.156 1 79 94 GLY A O 1
ATOM 749 N N . GLU A 1 95 ? -6.555 28.812 13.031 1 74.19 95 GLU A N 1
ATOM 750 C CA . GLU A 1 95 ? -7.754 29.641 13.078 1 74.19 95 GLU A CA 1
ATOM 751 C C . GLU A 1 95 ? -8.125 30.156 11.688 1 74.19 95 GLU A C 1
ATOM 753 O O . GLU A 1 95 ? -9.266 30.578 11.453 1 74.19 95 GLU A O 1
ATOM 758 N N . ASN A 1 96 ? -7.145 30.172 10.82 1 78.62 96 ASN A N 1
ATOM 759 C CA . ASN A 1 96 ? -7.371 30.641 9.453 1 78.62 96 ASN A CA 1
ATOM 760 C C . ASN A 1 96 ? -6.492 29.906 8.453 1 78.62 96 ASN A C 1
ATOM 762 O O . ASN A 1 96 ? -5.637 29.109 8.844 1 78.62 96 ASN A O 1
ATOM 766 N N . HIS A 1 97 ? -6.805 30.203 7.273 1 79.94 97 HIS A N 1
ATOM 767 C CA . HIS A 1 97 ? -6.141 29.516 6.172 1 79.94 97 HIS A CA 1
ATOM 768 C C . HIS A 1 97 ? -4.637 29.766 6.191 1 79.94 97 HIS A C 1
ATOM 770 O O . HIS A 1 97 ? -3.846 28.844 5.984 1 79.94 97 HIS A O 1
ATOM 776 N N . ASN A 1 98 ? -4.273 30.969 6.438 1 82.81 98 ASN A N 1
ATOM 777 C CA . ASN A 1 98 ? -2.859 31.328 6.406 1 82.81 98 ASN A CA 1
ATOM 778 C C . ASN A 1 98 ? -2.072 30.609 7.496 1 82.81 98 ASN A C 1
ATOM 780 O O . ASN A 1 98 ? -0.957 30.141 7.258 1 82.81 98 ASN A O 1
ATOM 784 N N . ALA A 1 99 ? -2.652 30.562 8.633 1 83.25 99 ALA A N 1
ATOM 785 C CA . ALA A 1 99 ? -1.997 29.875 9.742 1 83.25 99 ALA A CA 1
ATOM 786 C C . ALA A 1 99 ? -1.839 28.391 9.445 1 83.25 99 ALA A C 1
ATOM 788 O O . ALA A 1 99 ? -0.763 27.812 9.656 1 83.25 99 ALA A O 1
ATOM 789 N N . ARG A 1 100 ? -2.836 27.844 8.906 1 86.19 100 ARG A N 1
ATOM 790 C CA . ARG A 1 100 ? -2.791 26.422 8.578 1 86.19 100 ARG A CA 1
ATOM 791 C C . ARG A 1 100 ? -1.775 26.156 7.477 1 86.19 100 ARG A C 1
ATOM 793 O O . ARG A 1 100 ? -1.035 25.172 7.535 1 86.19 100 ARG A O 1
ATOM 800 N N . ALA A 1 101 ? -1.777 27.062 6.566 1 85.88 101 ALA A N 1
ATOM 801 C CA . ALA A 1 101 ? -0.848 26.922 5.449 1 85.88 101 ALA A CA 1
ATOM 802 C C . ALA A 1 101 ? 0.6 26.984 5.926 1 85.88 101 ALA A C 1
ATOM 804 O O . ALA A 1 101 ? 1.454 26.234 5.457 1 85.88 101 ALA A O 1
ATOM 805 N N . SER A 1 102 ? 0.836 27.859 6.805 1 89.38 102 SER A N 1
ATOM 806 C CA . SER A 1 102 ? 2.184 28.016 7.34 1 89.38 102 SER A CA 1
ATOM 807 C C . SER A 1 102 ? 2.646 26.75 8.062 1 89.38 102 SER A C 1
ATOM 809 O O . SER A 1 102 ? 3.771 26.297 7.859 1 89.38 102 SER A O 1
ATOM 811 N N . ILE A 1 103 ? 1.776 26.172 8.867 1 91.81 103 ILE A N 1
ATOM 812 C CA . ILE A 1 103 ? 2.111 24.953 9.617 1 91.81 103 ILE A CA 1
ATOM 813 C C . ILE A 1 103 ? 2.285 23.797 8.648 1 91.81 103 ILE A C 1
ATOM 815 O O . ILE A 1 103 ? 3.225 23 8.781 1 91.81 103 ILE A O 1
ATOM 819 N N . SER A 1 104 ? 1.406 23.719 7.691 1 92.12 104 SER A N 1
ATOM 820 C CA . SER A 1 104 ? 1.503 22.656 6.684 1 92.12 104 SER A CA 1
ATOM 821 C C . SER A 1 104 ? 2.826 22.734 5.93 1 92.12 104 SER A C 1
ATOM 823 O O . SER A 1 104 ? 3.473 21.719 5.691 1 92.12 104 SER A O 1
ATOM 825 N N . ASN A 1 105 ? 3.211 23.922 5.637 1 92.56 105 ASN A N 1
ATOM 826 C CA . ASN A 1 105 ? 4.469 24.125 4.922 1 92.56 105 ASN A CA 1
ATOM 827 C C . ASN A 1 105 ? 5.664 23.719 5.773 1 92.56 105 ASN A C 1
ATOM 829 O O . ASN A 1 105 ? 6.629 23.141 5.262 1 92.56 105 ASN A O 1
ATOM 833 N N . LEU A 1 106 ? 5.59 24.016 7.008 1 93.94 106 LEU A N 1
ATOM 834 C CA . LEU A 1 106 ? 6.664 23.641 7.914 1 93.94 106 LEU A CA 1
ATOM 835 C C . LEU A 1 106 ? 6.781 22.125 8 1 93.94 106 LEU A C 1
ATOM 837 O O . LEU A 1 106 ? 7.887 21.578 7.965 1 93.94 106 LEU A O 1
ATOM 841 N N . LEU A 1 107 ? 5.684 21.453 8.102 1 95.69 107 LEU A N 1
ATOM 842 C CA . LEU A 1 107 ? 5.668 20 8.148 1 95.69 107 LEU A CA 1
ATOM 843 C C . LEU A 1 107 ? 6.223 19.406 6.859 1 95.69 107 LEU A C 1
ATOM 845 O O . LEU A 1 107 ? 7.062 18.5 6.895 1 95.69 107 LEU A O 1
ATOM 849 N N . MET A 1 108 ? 5.805 19.953 5.773 1 95.88 108 MET A N 1
ATOM 850 C CA . MET A 1 108 ? 6.227 19.422 4.48 1 95.88 108 MET A CA 1
ATOM 851 C C . MET A 1 108 ? 7.719 19.672 4.254 1 95.88 108 MET A C 1
ATOM 853 O O . MET A 1 108 ? 8.406 18.828 3.66 1 95.88 108 MET A O 1
ATOM 857 N N . ARG A 1 109 ? 8.18 20.781 4.68 1 95.44 109 ARG A N 1
ATOM 858 C CA . ARG A 1 109 ? 9.617 21.016 4.598 1 95.44 109 ARG A CA 1
ATOM 859 C C . ARG A 1 109 ? 10.398 19.938 5.328 1 95.44 109 ARG A C 1
ATOM 861 O O . ARG A 1 109 ? 11.391 19.422 4.805 1 95.44 109 ARG A O 1
ATOM 868 N N . LYS A 1 110 ? 9.969 19.625 6.484 1 96.62 110 LYS A N 1
ATOM 869 C CA . LYS A 1 110 ? 10.641 18.594 7.25 1 96.62 110 LYS A CA 1
ATOM 870 C C . LYS A 1 110 ? 10.547 17.234 6.543 1 96.62 110 LYS A C 1
ATOM 872 O O . LYS A 1 110 ? 11.516 16.484 6.512 1 96.62 110 LYS A O 1
ATOM 877 N N . VAL A 1 111 ? 9.383 16.938 6.004 1 97.38 111 VAL A N 1
ATOM 878 C CA . VAL A 1 111 ? 9.195 15.703 5.25 1 97.38 111 VAL A CA 1
ATOM 879 C C . VAL A 1 111 ? 10.195 15.641 4.098 1 97.38 111 VAL A C 1
ATOM 881 O O . VAL A 1 111 ? 10.852 14.617 3.891 1 97.38 111 VAL A O 1
ATOM 884 N N . PHE A 1 112 ? 10.32 16.734 3.385 1 96.69 112 PHE A N 1
ATOM 885 C CA . PHE A 1 112 ? 11.234 16.781 2.25 1 96.69 112 PHE A CA 1
ATOM 886 C C . PHE A 1 112 ? 12.68 16.578 2.711 1 96.69 112 PHE A C 1
ATOM 888 O O . PHE A 1 112 ? 13.461 15.891 2.049 1 96.69 112 PHE A O 1
ATOM 895 N N . GLU A 1 113 ? 13.016 17.172 3.822 1 95.69 113 GLU A N 1
ATOM 896 C CA . GLU A 1 113 ? 14.344 16.984 4.391 1 95.69 113 GLU A CA 1
ATOM 897 C C . GLU A 1 113 ? 14.609 15.516 4.715 1 95.69 113 GLU A C 1
ATOM 899 O O . GLU A 1 113 ? 15.672 14.984 4.398 1 95.69 113 GLU A O 1
ATOM 904 N N . ILE A 1 114 ? 13.648 14.914 5.344 1 95.94 114 ILE A N 1
ATOM 905 C CA . ILE A 1 114 ? 13.766 13.508 5.707 1 95.94 114 ILE A CA 1
ATOM 906 C C . ILE A 1 114 ? 13.906 12.656 4.445 1 95.94 114 ILE A C 1
ATOM 908 O O . ILE A 1 114 ? 14.727 11.734 4.398 1 95.94 114 ILE A O 1
ATOM 912 N N . CYS A 1 115 ? 13.078 12.93 3.463 1 96.31 115 CYS A N 1
ATOM 913 C CA . CYS A 1 115 ? 13.141 12.188 2.207 1 96.31 115 CYS A CA 1
ATOM 914 C C . CYS A 1 115 ? 14.523 12.32 1.568 1 96.31 115 CYS A C 1
ATOM 916 O O . CYS A 1 115 ? 15.062 11.344 1.04 1 96.31 115 CYS A O 1
ATOM 918 N N . ASP A 1 116 ? 15.055 13.5 1.63 1 94.94 116 ASP A N 1
ATOM 919 C CA . ASP A 1 116 ? 16.406 13.711 1.103 1 94.94 116 ASP A CA 1
ATOM 920 C C . ASP A 1 116 ? 17.422 12.891 1.871 1 94.94 116 ASP A C 1
ATOM 922 O O . ASP A 1 116 ? 18.25 12.203 1.269 1 94.94 116 ASP A O 1
ATOM 926 N N . GLU A 1 117 ? 17.359 12.891 3.146 1 94.31 117 GLU A N 1
ATOM 927 C CA . GLU A 1 117 ? 18.297 12.172 4.012 1 94.31 117 GLU A CA 1
ATOM 928 C C . GLU A 1 117 ? 18.219 10.664 3.764 1 94.31 117 GLU A C 1
ATOM 930 O O . GLU A 1 117 ? 19.25 9.977 3.779 1 94.31 117 GLU A O 1
ATOM 935 N N . LYS A 1 118 ? 17.031 10.164 3.535 1 94.56 118 LYS A N 1
ATOM 936 C CA . LYS A 1 118 ? 16.797 8.734 3.365 1 94.56 118 LYS A CA 1
ATOM 937 C C . LYS A 1 118 ? 16.906 8.328 1.896 1 94.56 118 LYS A C 1
ATOM 939 O O . LYS A 1 118 ? 16.656 7.176 1.545 1 94.56 118 LYS A O 1
ATOM 944 N N . GLN A 1 119 ? 17.125 9.289 1.066 1 93.69 119 GLN A N 1
ATOM 945 C CA . GLN A 1 119 ? 17.281 9.078 -0.368 1 93.69 119 GLN A CA 1
ATOM 946 C C . GLN A 1 119 ? 16 8.547 -0.993 1 93.69 119 GLN A C 1
ATOM 948 O O . GLN A 1 119 ? 16.031 7.648 -1.839 1 93.69 119 GLN A O 1
ATOM 953 N N . ILE A 1 120 ? 14.961 9.016 -0.438 1 96.44 120 ILE A N 1
ATOM 954 C CA . ILE A 1 120 ? 13.664 8.75 -1.05 1 96.44 120 ILE A CA 1
ATOM 955 C C . ILE A 1 120 ? 13.516 9.586 -2.318 1 96.44 120 ILE A C 1
ATOM 957 O O . ILE A 1 120 ? 13.797 10.789 -2.316 1 96.44 120 ILE A O 1
ATOM 961 N N . GLU A 1 121 ? 13.07 8.953 -3.375 1 96.88 121 GLU A N 1
ATOM 962 C CA . GLU A 1 121 ? 13.031 9.609 -4.676 1 96.88 121 GLU A CA 1
ATOM 963 C C . GLU A 1 121 ? 11.602 9.93 -5.102 1 96.88 121 GLU A C 1
ATOM 965 O O . GLU A 1 121 ? 11.383 10.758 -5.98 1 96.88 121 GLU A O 1
ATOM 970 N N . ILE A 1 122 ? 10.664 9.242 -4.562 1 97.94 122 ILE A N 1
ATOM 971 C CA . ILE A 1 122 ? 9.266 9.422 -4.926 1 97.94 122 ILE A CA 1
ATOM 972 C C . ILE A 1 122 ? 8.414 9.523 -3.66 1 97.94 122 ILE A C 1
ATOM 974 O O . ILE A 1 122 ? 8.539 8.695 -2.756 1 97.94 122 ILE A O 1
ATOM 978 N N . LEU A 1 123 ? 7.637 10.547 -3.545 1 98 123 LEU A N 1
ATOM 979 C CA . LEU A 1 123 ? 6.691 10.727 -2.449 1 98 123 LEU A CA 1
ATOM 980 C C . LEU A 1 123 ? 5.254 10.68 -2.959 1 98 123 LEU A C 1
ATOM 982 O O . LEU A 1 123 ? 4.914 11.359 -3.934 1 98 123 LEU A O 1
ATOM 986 N N . MET A 1 124 ? 4.453 9.836 -2.32 1 97.75 124 MET A N 1
ATOM 987 C CA . MET A 1 124 ? 3.059 9.695 -2.734 1 97.75 124 MET A CA 1
ATOM 988 C C . MET A 1 124 ? 2.111 10.086 -1.604 1 97.75 124 MET A C 1
ATOM 990 O O . MET A 1 124 ? 2.51 10.117 -0.438 1 97.75 124 MET A O 1
ATOM 994 N N . THR A 1 125 ? 0.935 10.43 -1.947 1 95.31 125 THR A N 1
ATOM 995 C CA . THR A 1 125 ? -0.144 10.672 -0.995 1 95.31 125 THR A CA 1
ATOM 996 C C . THR A 1 125 ? -1.505 10.484 -1.662 1 95.31 125 THR A C 1
ATOM 998 O O . THR A 1 125 ? -1.588 10.336 -2.883 1 95.31 125 THR A O 1
ATOM 1001 N N . SER A 1 126 ? -2.477 10.367 -0.849 1 93.69 126 SER A N 1
ATOM 1002 C CA . SER A 1 126 ? -3.828 10.281 -1.39 1 93.69 126 SER A CA 1
ATOM 1003 C C . SER A 1 126 ? -4.793 11.172 -0.613 1 93.69 126 SER A C 1
ATOM 1005 O O . SER A 1 126 ? -4.59 11.43 0.576 1 93.69 126 SER A O 1
ATOM 1007 N N . LEU A 1 127 ? -5.762 11.695 -1.369 1 89.25 127 LEU A N 1
ATOM 1008 C CA . LEU A 1 127 ? -6.785 12.57 -0.809 1 89.25 127 LEU A CA 1
ATOM 1009 C C . LEU A 1 127 ? -8.18 12.133 -1.246 1 89.25 127 LEU A C 1
ATOM 1011 O O . LEU A 1 127 ? -8.367 11.688 -2.379 1 89.25 127 LEU A O 1
ATOM 1015 N N . VAL A 1 128 ? -9.062 12.414 -0.302 1 87.62 128 VAL A N 1
ATOM 1016 C CA . VAL A 1 128 ? -10.445 12.242 -0.712 1 87.62 128 VAL A CA 1
ATOM 1017 C C . VAL A 1 128 ? -10.758 13.164 -1.895 1 87.62 128 VAL A C 1
ATOM 1019 O O . VAL A 1 128 ? -10.312 14.312 -1.926 1 87.62 128 VAL A O 1
ATOM 1022 N N . SER A 1 129 ? -11.562 12.719 -2.785 1 86.25 129 SER A N 1
ATOM 1023 C CA . SER A 1 129 ? -11.75 13.375 -4.074 1 86.25 129 SER A CA 1
ATOM 1024 C C . SER A 1 129 ? -12.344 14.766 -3.904 1 86.25 129 SER A C 1
ATOM 1026 O O . SER A 1 129 ? -12.094 15.664 -4.715 1 86.25 129 SER A O 1
ATOM 1028 N N . ASN A 1 130 ? -13.047 14.977 -2.82 1 84.19 130 ASN A N 1
ATOM 1029 C CA . ASN A 1 130 ? -13.719 16.266 -2.641 1 84.19 130 ASN A CA 1
ATOM 1030 C C . ASN A 1 130 ? -12.906 17.203 -1.75 1 84.19 130 ASN A C 1
ATOM 1032 O O . ASN A 1 130 ? -13.383 18.266 -1.37 1 84.19 130 ASN A O 1
ATOM 1036 N N . ASN A 1 131 ? -11.719 16.812 -1.443 1 84.12 131 ASN A N 1
ATOM 1037 C CA . ASN A 1 131 ? -10.828 17.672 -0.669 1 84.12 131 ASN A CA 1
ATOM 1038 C C . ASN A 1 131 ? -10.125 18.688 -1.557 1 84.12 131 ASN A C 1
ATOM 1040 O O . ASN A 1 131 ? -8.938 18.562 -1.854 1 84.12 131 ASN A O 1
ATOM 1044 N N . ILE A 1 132 ? -10.812 19.75 -1.815 1 84.38 132 ILE A N 1
ATOM 1045 C CA . ILE A 1 132 ? -10.336 20.766 -2.76 1 84.38 132 ILE A CA 1
ATOM 1046 C C . ILE A 1 132 ? -9.133 21.5 -2.17 1 84.38 132 ILE A C 1
ATOM 1048 O O . ILE A 1 132 ? -8.133 21.719 -2.859 1 84.38 132 ILE A O 1
ATOM 1052 N N . SER A 1 133 ? -9.219 21.828 -0.902 1 83.62 133 SER A N 1
ATOM 1053 C CA . SER A 1 133 ? -8.133 22.547 -0.252 1 83.62 133 SER A CA 1
ATOM 1054 C C . SER A 1 133 ? -6.848 21.734 -0.256 1 83.62 133 SER A C 1
ATOM 1056 O O . SER A 1 133 ? -5.766 22.266 -0.508 1 83.62 133 SER A O 1
ATOM 1058 N N . GLY A 1 134 ? -6.969 20.406 -0.015 1 86.75 134 GLY A N 1
ATOM 1059 C CA . GLY A 1 134 ? -5.805 19.531 -0.056 1 86.75 134 GLY A CA 1
ATOM 1060 C C . GLY A 1 134 ? -5.199 19.422 -1.441 1 86.75 134 GLY A C 1
ATOM 1061 O O . GLY A 1 134 ? -3.977 19.438 -1.593 1 86.75 134 GLY A O 1
ATOM 1062 N N . LYS A 1 135 ? -6.07 19.391 -2.387 1 89.12 135 LYS A N 1
ATOM 1063 C CA . LYS A 1 135 ? -5.602 19.281 -3.766 1 89.12 135 LYS A CA 1
ATOM 1064 C C . LYS A 1 135 ? -4.82 20.531 -4.172 1 89.12 135 LYS A C 1
ATOM 1066 O O . LYS A 1 135 ? -3.764 20.438 -4.797 1 89.12 135 LYS A O 1
ATOM 1071 N N . VAL A 1 136 ? -5.32 21.641 -3.801 1 88.94 136 VAL A N 1
ATOM 1072 C CA . VAL A 1 136 ? -4.652 22.906 -4.102 1 88.94 136 VAL A CA 1
ATOM 1073 C C . VAL A 1 136 ? -3.307 22.969 -3.381 1 88.94 136 VAL A C 1
ATOM 1075 O O . VAL A 1 136 ? -2.297 23.359 -3.971 1 88.94 136 VAL A O 1
ATOM 1078 N N . PHE A 1 137 ? -3.348 22.531 -2.148 1 89.88 137 PHE A N 1
ATOM 1079 C CA . PHE A 1 137 ? -2.131 22.531 -1.343 1 89.88 137 PHE A CA 1
ATOM 1080 C C . PHE A 1 137 ? -1.04 21.703 -2.014 1 89.88 137 PHE A C 1
ATOM 1082 O O . PHE A 1 137 ? 0.073 22.188 -2.225 1 89.88 137 PHE A O 1
ATOM 1089 N N . PHE A 1 138 ? -1.337 20.516 -2.432 1 93.44 138 PHE A N 1
ATOM 1090 C CA . PHE A 1 138 ? -0.332 19.609 -2.988 1 93.44 138 PHE A CA 1
ATOM 1091 C C . PHE A 1 138 ? 0.03 20.016 -4.41 1 93.44 138 PHE A C 1
ATOM 1093 O O . PHE A 1 138 ? 1.172 19.844 -4.844 1 93.44 138 PHE A O 1
ATOM 1100 N N . SER A 1 139 ? -0.941 20.562 -5.09 1 93.06 139 SER A N 1
ATOM 1101 C CA . SER A 1 139 ? -0.628 21.094 -6.41 1 93.06 139 SER A CA 1
ATOM 1102 C C . SER A 1 139 ? 0.412 22.203 -6.32 1 93.06 139 SER A C 1
ATOM 1104 O O . SER A 1 139 ? 1.34 22.266 -7.129 1 93.06 139 SER A O 1
ATOM 1106 N N . ASN A 1 140 ? 0.258 23.062 -5.297 1 92.12 140 ASN A N 1
ATOM 1107 C CA . ASN A 1 140 ? 1.204 24.156 -5.082 1 92.12 140 ASN A CA 1
ATOM 1108 C C . ASN A 1 140 ? 2.6 23.625 -4.758 1 92.12 140 ASN A C 1
ATOM 1110 O O . ASN A 1 140 ? 3.592 24.344 -4.938 1 92.12 140 ASN A O 1
ATOM 1114 N N . LEU A 1 141 ? 2.639 22.438 -4.312 1 93.19 141 LEU A N 1
ATOM 1115 C CA . LEU A 1 141 ? 3.918 21.797 -4.02 1 93.19 141 LEU A CA 1
ATOM 1116 C C . LEU A 1 141 ? 4.402 20.984 -5.211 1 93.19 141 LEU A C 1
ATOM 1118 O O . LEU A 1 141 ? 5.395 20.25 -5.105 1 93.19 141 LEU A O 1
ATOM 1122 N N . ASN A 1 142 ? 3.66 20.984 -6.309 1 94.44 142 ASN A N 1
ATOM 1123 C CA . ASN A 1 142 ? 4.023 20.375 -7.586 1 94.44 142 ASN A CA 1
ATOM 1124 C C . ASN A 1 142 ? 3.812 18.875 -7.574 1 94.44 142 ASN A C 1
ATOM 1126 O O . ASN A 1 142 ? 4.492 18.141 -8.289 1 94.44 142 ASN A O 1
ATOM 1130 N N . PHE A 1 143 ? 2.932 18.406 -6.715 1 96.31 143 PHE A N 1
ATOM 1131 C CA . PHE A 1 143 ? 2.453 17.031 -6.855 1 96.31 143 PHE A CA 1
ATOM 1132 C C . PHE A 1 143 ? 1.6 16.891 -8.109 1 96.31 143 PHE A C 1
ATOM 1134 O O . PHE A 1 143 ? 0.909 17.828 -8.508 1 96.31 143 PHE A O 1
ATOM 1141 N N . GLU A 1 144 ? 1.676 15.734 -8.688 1 96.88 144 GLU A N 1
ATOM 1142 C CA . GLU A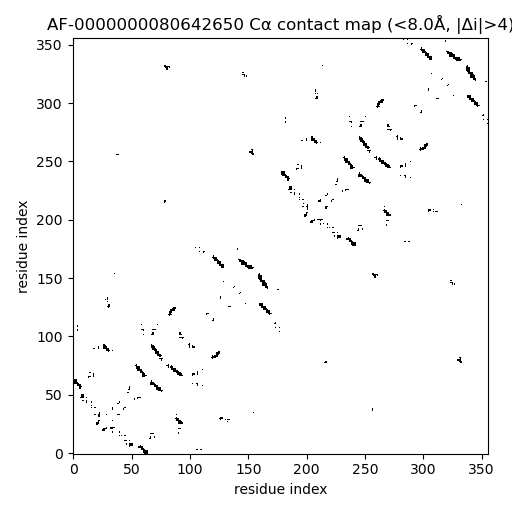 1 144 ? 0.837 15.422 -9.844 1 96.88 144 GLU A CA 1
ATOM 1143 C C . GLU A 1 144 ? -0.178 14.328 -9.516 1 96.88 144 GLU A C 1
ATOM 1145 O O . GLU A 1 144 ? 0.07 13.484 -8.648 1 96.88 144 GLU A O 1
ATOM 1150 N N . THR A 1 145 ? -1.303 14.398 -10.203 1 96.69 145 THR A N 1
ATOM 1151 C CA . THR A 1 145 ? -2.291 13.336 -10.023 1 96.69 145 THR A CA 1
ATOM 1152 C C . THR A 1 145 ? -1.837 12.055 -10.711 1 96.69 145 THR A C 1
ATOM 1154 O O . THR A 1 145 ? -1.495 12.062 -11.898 1 96.69 145 THR A O 1
ATOM 1157 N N . LEU A 1 146 ? -1.786 11.039 -9.938 1 97.62 146 LEU A N 1
ATOM 1158 C CA . LEU A 1 146 ? -1.431 9.734 -10.477 1 97.62 146 LEU A CA 1
ATOM 1159 C C . LEU A 1 146 ? -2.67 8.992 -10.961 1 97.62 146 LEU A C 1
ATOM 1161 O O . LEU A 1 146 ? -2.684 8.461 -12.078 1 97.62 146 LEU A O 1
ATOM 1165 N N . VAL A 1 147 ? -3.648 8.977 -10.133 1 97.69 147 VAL A N 1
ATOM 1166 C CA . VAL A 1 147 ? -4.82 8.188 -10.5 1 97.69 147 VAL A CA 1
ATOM 1167 C C . VAL A 1 147 ? -5.961 8.477 -9.523 1 97.69 147 VAL A C 1
ATOM 1169 O O . VAL A 1 147 ? -5.723 8.875 -8.383 1 97.69 147 VAL A O 1
ATOM 1172 N N . LEU A 1 148 ? -7.184 8.367 -10.039 1 96.56 148 LEU A N 1
ATOM 1173 C CA . LEU A 1 148 ? -8.367 8.281 -9.195 1 96.56 148 LEU A CA 1
ATOM 1174 C C . LEU A 1 148 ? -8.688 6.832 -8.844 1 96.56 148 LEU A C 1
ATOM 1176 O O . LEU A 1 148 ? -8.898 6.004 -9.742 1 96.56 148 LEU A O 1
ATOM 1180 N N . GLU A 1 149 ? -8.625 6.512 -7.582 1 96.44 149 GLU A N 1
ATOM 1181 C CA . GLU A 1 149 ? -9.023 5.191 -7.105 1 96.44 149 GLU A CA 1
ATOM 1182 C C . GLU A 1 149 ? -10.469 5.199 -6.613 1 96.44 149 GLU A C 1
ATOM 1184 O O . GLU A 1 149 ? -10.773 5.773 -5.562 1 96.44 149 GLU A O 1
ATOM 1189 N N . GLN A 1 150 ? -11.32 4.523 -7.375 1 96.12 150 GLN A N 1
ATOM 1190 C CA . GLN A 1 150 ? -12.711 4.414 -6.945 1 96.12 150 GLN A CA 1
ATOM 1191 C C . GLN A 1 150 ? -12.852 3.439 -5.777 1 96.12 150 GLN A C 1
ATOM 1193 O O . GLN A 1 150 ? -12.188 2.404 -5.742 1 96.12 150 GLN A O 1
ATOM 1198 N N . HIS A 1 151 ? -13.727 3.826 -4.754 1 94.88 151 HIS A N 1
ATOM 1199 C CA . HIS A 1 151 ? -13.961 3.029 -3.555 1 94.88 151 HIS A CA 1
ATOM 1200 C C . HIS A 1 151 ? -12.656 2.779 -2.801 1 94.88 151 HIS A C 1
ATOM 1202 O O . HIS A 1 151 ? -12.422 1.673 -2.311 1 94.88 151 HIS A O 1
ATOM 1208 N N . ALA A 1 152 ? -11.836 3.84 -2.762 1 94.31 152 ALA A N 1
ATOM 1209 C CA . ALA A 1 152 ? -10.531 3.748 -2.115 1 94.31 152 ALA A CA 1
ATOM 1210 C C . ALA A 1 152 ? -10.68 3.443 -0.626 1 94.31 152 ALA A C 1
ATOM 1212 O O . ALA A 1 152 ? -9.852 2.729 -0.05 1 94.31 152 ALA A O 1
ATOM 1213 N N . ARG A 1 153 ? -11.688 3.963 -0.036 1 91.44 153 ARG A N 1
ATOM 1214 C CA . ARG A 1 153 ? -12.016 3.736 1.368 1 91.44 153 ARG A CA 1
ATOM 1215 C C . ARG A 1 153 ? -13.477 3.346 1.529 1 91.44 153 ARG A C 1
ATOM 1217 O O . ARG A 1 153 ? -14.32 3.727 0.715 1 91.44 153 ARG A O 1
ATOM 1224 N N . LYS A 1 154 ? -13.734 2.627 2.607 1 90.62 154 LYS A N 1
ATOM 1225 C CA . LYS A 1 154 ? -15.102 2.234 2.945 1 90.62 154 LYS A CA 1
ATOM 1226 C C . LYS A 1 154 ? -15.414 2.545 4.406 1 90.62 154 LYS A C 1
ATOM 1228 O O . LYS A 1 154 ? -14.672 2.148 5.305 1 90.62 154 LYS A O 1
ATOM 1233 N N . TYR A 1 155 ? -16.438 3.326 4.57 1 84 155 TYR A N 1
ATOM 1234 C CA . TYR A 1 155 ? -16.922 3.672 5.902 1 84 155 TYR A CA 1
ATOM 1235 C C . TYR A 1 155 ? -18.359 3.217 6.098 1 84 155 TYR A C 1
ATOM 1237 O O . TYR A 1 155 ? -19.297 3.859 5.605 1 84 155 TYR A O 1
ATOM 1245 N N . GLU A 1 156 ? -18.5 2.127 6.867 1 81.38 156 GLU A N 1
ATOM 1246 C CA . GLU A 1 156 ? -19.828 1.542 7.09 1 81.38 156 GLU A CA 1
ATOM 1247 C C . GLU A 1 156 ? -20.562 1.337 5.773 1 81.38 156 GLU A C 1
ATOM 1249 O O . GLU A 1 156 ? -20.234 0.438 5 1 81.38 156 GLU A O 1
ATOM 1254 N N . ASP A 1 157 ? -21.359 2.354 5.383 1 81.88 157 ASP A N 1
ATOM 1255 C CA . ASP A 1 157 ? -22.234 2.049 4.254 1 81.88 157 ASP A CA 1
ATOM 1256 C C . ASP A 1 157 ? -21.875 2.912 3.045 1 81.88 157 ASP A C 1
ATOM 1258 O O . ASP A 1 157 ? -22.672 3.008 2.098 1 81.88 157 ASP A O 1
ATOM 1262 N N . TYR A 1 158 ? -20.719 3.525 3.117 1 87.56 158 TYR A N 1
ATOM 1263 C CA . TYR A 1 158 ? -20.438 4.324 1.932 1 87.56 158 TYR A CA 1
ATOM 1264 C C . TYR A 1 158 ? -18.953 4.254 1.572 1 87.56 158 TYR A C 1
ATOM 1266 O O . TYR A 1 158 ? -18.109 4.004 2.438 1 87.56 158 TYR A O 1
ATOM 1274 N N . TYR A 1 159 ? -18.781 4.484 0.268 1 91.88 159 TYR A N 1
ATOM 1275 C CA . TYR A 1 159 ? -17.438 4.457 -0.296 1 91.88 159 TYR A CA 1
ATOM 1276 C C . TYR A 1 159 ? -16.922 5.871 -0.548 1 91.88 159 TYR A C 1
ATOM 1278 O O . TYR A 1 159 ? -17.703 6.789 -0.784 1 91.88 159 TYR A O 1
ATOM 1286 N N . VAL A 1 160 ? -15.633 6.012 -0.407 1 89.69 160 VAL A N 1
ATOM 1287 C CA . VAL A 1 160 ? -14.977 7.273 -0.726 1 89.69 160 VAL A CA 1
ATOM 1288 C C . VAL A 1 160 ? -13.898 7.039 -1.78 1 89.69 160 VAL A C 1
ATOM 1290 O O . VAL A 1 160 ? -13.102 6.105 -1.67 1 89.69 160 VAL A O 1
ATOM 1293 N N . ASP A 1 161 ? -13.977 7.891 -2.805 1 93.5 161 ASP A N 1
ATOM 1294 C CA . ASP A 1 161 ? -12.922 7.871 -3.812 1 93.5 161 ASP A CA 1
ATOM 1295 C C . ASP A 1 161 ? -11.727 8.727 -3.379 1 93.5 161 ASP A C 1
ATOM 1297 O O . ASP A 1 161 ? -11.898 9.719 -2.668 1 93.5 161 ASP A O 1
ATOM 1301 N N . GLU A 1 162 ? -10.547 8.289 -3.82 1 93.25 162 GLU A N 1
ATOM 1302 C CA . GLU A 1 162 ? -9.367 9.078 -3.518 1 93.25 162 GLU A CA 1
ATOM 1303 C C . GLU A 1 162 ? -8.547 9.352 -4.773 1 93.25 162 GLU A C 1
ATOM 1305 O O . GLU A 1 162 ? -8.43 8.484 -5.645 1 93.25 162 GLU A O 1
ATOM 1310 N N . HIS A 1 163 ? -8.039 10.562 -4.855 1 94.69 163 HIS A N 1
ATOM 1311 C CA . HIS A 1 163 ? -6.992 10.883 -5.82 1 94.69 163 HIS A CA 1
ATOM 1312 C C . HIS A 1 163 ? -5.605 10.586 -5.25 1 94.69 163 HIS A C 1
ATOM 1314 O O . HIS A 1 163 ? -5.234 11.133 -4.207 1 94.69 163 HIS A O 1
ATOM 1320 N N . TRP A 1 164 ? -4.914 9.703 -5.879 1 96.31 164 TRP A N 1
ATOM 1321 C CA . TRP A 1 164 ? -3.514 9.5 -5.531 1 96.31 164 TRP A CA 1
ATOM 1322 C C . TRP A 1 164 ? -2.623 10.523 -6.219 1 96.31 164 TRP A C 1
ATOM 1324 O O . TRP A 1 164 ? -2.779 10.789 -7.414 1 96.31 164 TRP A O 1
ATOM 1334 N N . LEU A 1 165 ? -1.758 11.133 -5.414 1 96.88 165 LEU A N 1
ATOM 1335 C CA . LEU A 1 165 ? -0.801 12.117 -5.91 1 96.88 165 LEU A CA 1
ATOM 1336 C C . LEU A 1 165 ? 0.627 11.602 -5.781 1 96.88 165 LEU A C 1
ATOM 1338 O O . LEU A 1 165 ? 0.918 10.781 -4.91 1 96.88 165 LEU A O 1
ATOM 1342 N N . ILE A 1 166 ? 1.454 12.117 -6.668 1 97.88 166 ILE A N 1
ATOM 1343 C CA . ILE A 1 166 ? 2.83 11.633 -6.707 1 97.88 166 ILE A CA 1
ATOM 1344 C C . ILE A 1 166 ? 3.781 12.805 -6.945 1 97.88 166 ILE A C 1
ATOM 1346 O O . ILE A 1 166 ? 3.453 13.742 -7.676 1 97.88 166 ILE A O 1
ATOM 1350 N N . TYR A 1 167 ? 4.875 12.797 -6.27 1 97.69 167 TYR A N 1
ATOM 1351 C CA . TYR A 1 167 ? 5.945 13.781 -6.375 1 97.69 167 TYR A CA 1
ATOM 1352 C C . TYR A 1 167 ? 7.285 13.102 -6.645 1 97.69 167 TYR A C 1
ATOM 1354 O O . TYR A 1 167 ? 7.715 12.242 -5.879 1 97.69 167 TYR A O 1
ATOM 1362 N N . TYR A 1 168 ? 7.957 13.438 -7.746 1 97 168 TYR A N 1
ATOM 1363 C CA . TYR A 1 168 ? 9.297 12.953 -8.062 1 97 168 TYR A CA 1
ATOM 1364 C C . TYR A 1 168 ? 10.359 13.961 -7.621 1 97 168 TYR A C 1
ATOM 1366 O O . TYR A 1 168 ? 10.438 15.062 -8.164 1 97 168 TYR A O 1
ATOM 1374 N N . PHE A 1 169 ? 11.172 13.523 -6.695 1 95.56 169 PHE A N 1
ATOM 1375 C CA . PHE A 1 169 ? 12.188 14.43 -6.168 1 95.56 169 PHE A CA 1
ATOM 1376 C C . PHE A 1 169 ? 13.273 14.688 -7.207 1 95.56 169 PHE A C 1
ATOM 1378 O O . PHE A 1 169 ? 13.641 13.789 -7.969 1 95.56 169 PHE A O 1
ATOM 1385 N N . ASN A 1 170 ? 13.688 15.898 -7.211 1 86 170 ASN A N 1
ATOM 1386 C CA . ASN A 1 170 ? 14.867 16.328 -7.961 1 86 170 ASN A CA 1
ATOM 1387 C C . ASN A 1 170 ? 15.867 17.047 -7.07 1 86 170 ASN A C 1
ATOM 1389 O O . ASN A 1 170 ? 15.586 17.312 -5.898 1 86 170 ASN A O 1
ATOM 1393 N N . LYS A 1 171 ? 17.109 17.234 -7.48 1 70.56 171 LYS A N 1
ATOM 1394 C CA . LYS A 1 171 ? 18.203 17.781 -6.699 1 70.56 171 LYS A CA 1
ATOM 1395 C C . LYS A 1 171 ? 17.828 19.141 -6.113 1 70.56 171 LYS A C 1
ATOM 1397 O O . LYS A 1 171 ? 18.359 19.531 -5.07 1 70.56 171 LYS A O 1
ATOM 1402 N N . GLN A 1 172 ? 16.906 19.828 -6.562 1 69.12 172 GLN A N 1
ATOM 1403 C CA . GLN A 1 172 ? 16.688 21.203 -6.113 1 69.12 172 GLN A CA 1
ATOM 1404 C C . GLN A 1 172 ? 15.359 21.344 -5.383 1 69.12 172 GLN A C 1
ATOM 1406 O O . GLN A 1 172 ? 14.914 22.453 -5.105 1 69.12 172 GLN A O 1
ATOM 1411 N N . ASP A 1 173 ? 14.836 20.312 -4.879 1 73.56 173 ASP A N 1
ATOM 1412 C CA . ASP A 1 173 ? 13.438 20.391 -4.477 1 73.56 173 ASP A CA 1
ATOM 1413 C C . ASP A 1 173 ? 13.297 21.031 -3.098 1 73.56 173 ASP A C 1
ATOM 1415 O O . ASP A 1 173 ? 12.25 21.594 -2.775 1 73.56 173 ASP A O 1
ATOM 1419 N N . ILE A 1 174 ? 14.25 21.109 -2.32 1 72.06 174 ILE A N 1
ATOM 1420 C CA . ILE A 1 174 ? 14.141 21.734 -1.01 1 72.06 174 ILE A CA 1
ATOM 1421 C C . ILE A 1 174 ? 13.953 23.25 -1.177 1 72.06 174 ILE A C 1
ATOM 1423 O O . ILE A 1 174 ? 13.383 23.906 -0.306 1 72.06 174 ILE A O 1
ATOM 1427 N N . GLU A 1 175 ? 14.352 23.688 -2.332 1 70 175 GLU A N 1
ATOM 1428 C CA . GLU A 1 175 ? 14.25 25.109 -2.631 1 70 175 GLU A CA 1
ATOM 1429 C C . GLU A 1 175 ? 12.789 25.547 -2.732 1 70 175 GLU A C 1
ATOM 1431 O O . GLU A 1 175 ? 12.484 26.734 -2.631 1 70 175 GLU A O 1
ATOM 1436 N N . LEU A 1 176 ? 11.992 24.688 -2.768 1 73.88 176 LEU A N 1
ATOM 1437 C CA . LEU A 1 176 ? 10.562 24.969 -2.855 1 73.88 176 LEU A CA 1
ATOM 1438 C C . LEU A 1 176 ? 10.078 25.703 -1.612 1 73.88 176 LEU A C 1
ATOM 1440 O O . LEU A 1 176 ? 9.07 26.422 -1.664 1 73.88 176 LEU A O 1
ATOM 1444 N N . PHE A 1 177 ? 10.797 25.578 -0.462 1 72.44 177 PHE A N 1
ATOM 1445 C CA . PHE A 1 177 ? 10.312 26.125 0.799 1 72.44 177 PHE A CA 1
ATOM 1446 C C . PHE A 1 177 ? 11.078 27.391 1.166 1 72.44 177 PHE A C 1
ATOM 1448 O O . PHE A 1 177 ? 10.852 27.969 2.229 1 72.44 177 PHE A O 1
ATOM 1455 N N . GLU A 1 178 ? 11.961 27.672 0.294 1 66.69 178 GLU A N 1
ATOM 1456 C CA . GLU A 1 178 ? 12.688 28.906 0.519 1 66.69 178 GLU A CA 1
ATOM 1457 C C . GLU A 1 178 ? 11.953 30.094 -0.089 1 66.69 178 GLU A C 1
ATOM 1459 O O . GLU A 1 178 ? 11.25 29.953 -1.09 1 66.69 178 GLU A O 1
ATOM 1464 N N . MET B 1 1 ? -2.281 -35.469 -7.18 1 81.19 1 MET B N 1
ATOM 1465 C CA . MET B 1 1 ? -3.5 -34.688 -7.07 1 81.19 1 MET B CA 1
ATOM 1466 C C . MET B 1 1 ? -3.195 -33.281 -6.527 1 81.19 1 MET B C 1
ATOM 1468 O O . MET B 1 1 ? -2.52 -33.156 -5.508 1 81.19 1 MET B O 1
ATOM 1472 N N . THR B 1 2 ? -3.635 -32.25 -7.258 1 90.19 2 THR B N 1
ATOM 1473 C CA . THR B 1 2 ? -3.305 -30.875 -6.891 1 90.19 2 THR B CA 1
ATOM 1474 C C . THR B 1 2 ? -4.207 -30.391 -5.762 1 90.19 2 THR B C 1
ATOM 1476 O O . THR B 1 2 ? -5.422 -30.594 -5.797 1 90.19 2 THR B O 1
ATOM 1479 N N . HIS B 1 3 ? -3.621 -29.969 -4.648 1 95.25 3 HIS B N 1
ATOM 1480 C CA . HIS B 1 3 ? -4.406 -29.359 -3.576 1 95.25 3 HIS B CA 1
ATOM 1481 C C . HIS B 1 3 ? -3.859 -28 -3.195 1 95.25 3 HIS B C 1
ATOM 1483 O O . HIS B 1 3 ? -2.707 -27.672 -3.494 1 95.25 3 HIS B O 1
ATOM 1489 N N . ILE B 1 4 ? -4.746 -27.219 -2.586 1 97.56 4 ILE B N 1
ATOM 1490 C CA . ILE B 1 4 ? -4.438 -25.844 -2.254 1 97.56 4 ILE B CA 1
ATOM 1491 C C . ILE B 1 4 ? -4.543 -25.641 -0.744 1 97.56 4 ILE B C 1
ATOM 1493 O O . ILE B 1 4 ? -5.484 -26.125 -0.109 1 97.56 4 ILE B O 1
ATOM 1497 N N . ARG B 1 5 ? -3.57 -24.984 -0.183 1 97.06 5 ARG B N 1
ATOM 1498 C CA . ARG B 1 5 ? -3.65 -24.625 1.23 1 97.06 5 ARG B CA 1
ATOM 1499 C C . ARG B 1 5 ? -2.773 -23.422 1.545 1 97.06 5 ARG B C 1
ATOM 1501 O O . ARG B 1 5 ? -1.923 -23.047 0.738 1 97.06 5 ARG B O 1
ATOM 1508 N N . TYR B 1 6 ? -2.969 -22.891 2.77 1 97.12 6 TYR B N 1
ATOM 1509 C CA . TYR B 1 6 ? -2.098 -21.828 3.258 1 97.12 6 TYR B CA 1
ATOM 1510 C C . TYR B 1 6 ? -0.719 -22.359 3.609 1 97.12 6 TYR B C 1
ATOM 1512 O O . TYR B 1 6 ? -0.602 -23.438 4.203 1 97.12 6 TYR B O 1
ATOM 1520 N N . LEU B 1 7 ? 0.287 -21.609 3.215 1 97.5 7 LEU B N 1
ATOM 1521 C CA . LEU B 1 7 ? 1.631 -21.922 3.682 1 97.5 7 LEU B CA 1
ATOM 1522 C C . LEU B 1 7 ? 1.849 -21.422 5.105 1 97.5 7 LEU B C 1
ATOM 1524 O O . LEU B 1 7 ? 1.253 -20.422 5.516 1 97.5 7 LEU B O 1
ATOM 1528 N N . THR B 1 8 ? 2.621 -22.141 5.848 1 95.75 8 THR B N 1
ATOM 1529 C CA . THR B 1 8 ? 3.029 -21.75 7.199 1 95.75 8 THR B CA 1
ATOM 1530 C C . THR B 1 8 ? 4.547 -21.641 7.289 1 95.75 8 THR B C 1
ATOM 1532 O O . THR B 1 8 ? 5.254 -21.875 6.309 1 95.75 8 THR B O 1
ATOM 1535 N N . ILE B 1 9 ? 5.004 -21.281 8.5 1 94.94 9 ILE B N 1
ATOM 1536 C CA . ILE B 1 9 ? 6.438 -21.109 8.719 1 94.94 9 ILE B CA 1
ATOM 1537 C C . ILE B 1 9 ? 7.156 -22.422 8.445 1 94.94 9 ILE B C 1
ATOM 1539 O O . ILE B 1 9 ? 8.32 -22.438 8.039 1 94.94 9 ILE B O 1
ATOM 1543 N N . GLU B 1 10 ? 6.48 -23.531 8.562 1 95.5 10 GLU B N 1
ATOM 1544 C CA . GLU B 1 10 ? 7.062 -24.844 8.312 1 95.5 10 GLU B CA 1
ATOM 1545 C C . GLU B 1 10 ? 7.336 -25.047 6.824 1 95.5 10 GLU B C 1
ATOM 1547 O O . GLU B 1 10 ? 8.117 -25.922 6.445 1 95.5 10 GLU B O 1
ATOM 1552 N N . ASP B 1 11 ? 6.723 -24.281 5.969 1 96.94 11 ASP B N 1
ATOM 1553 C CA . ASP B 1 11 ? 6.867 -24.422 4.523 1 96.94 11 ASP B CA 1
ATOM 1554 C C . ASP B 1 11 ? 7.98 -23.516 3.99 1 96.94 11 ASP B C 1
ATOM 1556 O O . ASP B 1 11 ? 8.203 -23.438 2.781 1 96.94 11 ASP B O 1
ATOM 1560 N N . LEU B 1 12 ? 8.688 -22.844 4.891 1 95.06 12 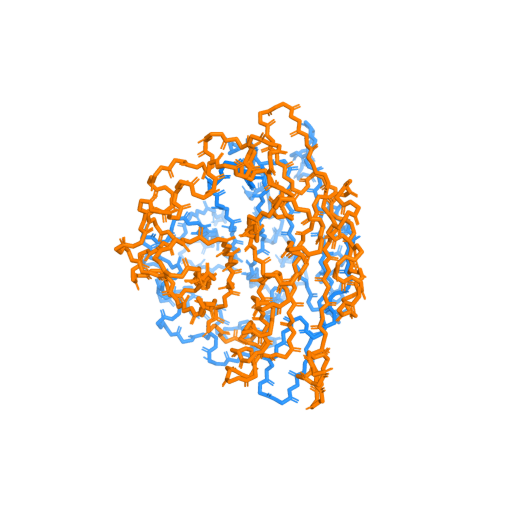LEU B N 1
ATOM 1561 C CA . LEU B 1 12 ? 9.688 -21.844 4.512 1 95.06 12 LEU B CA 1
ATOM 1562 C C . LEU B 1 12 ? 10.688 -22.422 3.514 1 95.06 12 LEU B C 1
ATOM 1564 O O . LEU B 1 12 ? 10.93 -21.844 2.459 1 95.06 12 LEU B O 1
ATOM 1568 N N . PRO B 1 13 ? 11.234 -23.609 3.695 1 94.56 13 PRO B N 1
ATOM 1569 C CA . PRO B 1 13 ? 12.25 -24.109 2.771 1 94.56 13 PRO B CA 1
ATOM 1570 C C . PRO B 1 13 ? 11.703 -24.359 1.366 1 94.56 13 PRO B C 1
ATOM 1572 O O . PRO B 1 13 ? 12.359 -24.031 0.377 1 94.56 13 PRO B O 1
ATOM 1575 N N . ILE B 1 14 ? 10.531 -24.906 1.261 1 94.25 14 ILE B N 1
ATOM 1576 C CA . ILE B 1 14 ? 10.008 -25.266 -0.055 1 94.25 14 ILE B CA 1
ATOM 1577 C C . ILE B 1 14 ? 9.523 -24 -0.767 1 94.25 14 ILE B C 1
ATOM 1579 O O . ILE B 1 14 ? 9.617 -23.891 -1.992 1 94.25 14 ILE B O 1
ATOM 1583 N N . TYR B 1 15 ? 9.008 -23.094 -0.017 1 93.62 15 TYR B N 1
ATOM 1584 C CA . TYR B 1 15 ? 8.594 -21.828 -0.605 1 93.62 15 TYR B CA 1
ATOM 1585 C C . TYR B 1 15 ? 9.797 -21.031 -1.109 1 93.62 15 TYR B C 1
ATOM 1587 O O . TYR B 1 15 ? 9.773 -20.5 -2.223 1 93.62 15 TYR B O 1
ATOM 1595 N N . HIS B 1 16 ? 10.773 -20.969 -0.248 1 89.62 16 HIS B N 1
ATOM 1596 C CA . HIS B 1 16 ? 12.008 -20.297 -0.646 1 89.62 16 HIS B CA 1
ATOM 1597 C C . HIS B 1 16 ? 12.578 -20.906 -1.922 1 89.62 16 HIS B C 1
ATOM 1599 O O . HIS B 1 16 ? 12.977 -20.188 -2.838 1 89.62 16 HIS B O 1
ATOM 1605 N N . ALA B 1 17 ? 12.578 -22.172 -2.025 1 87.75 17 ALA B N 1
ATOM 1606 C CA . ALA B 1 17 ? 13.078 -22.891 -3.195 1 87.75 17 ALA B CA 1
ATOM 1607 C C . ALA B 1 17 ? 12.25 -22.562 -4.434 1 87.75 17 ALA B C 1
ATOM 1609 O O . ALA B 1 17 ? 12.789 -22.406 -5.531 1 87.75 17 ALA B O 1
ATOM 1610 N N . LEU B 1 18 ? 10.984 -22.5 -4.262 1 89.38 18 LEU B N 1
ATOM 1611 C CA . LEU B 1 18 ? 10.102 -22.156 -5.367 1 89.38 18 LEU B CA 1
ATOM 1612 C C . LEU B 1 18 ? 10.414 -20.766 -5.902 1 89.38 18 LEU B C 1
ATOM 1614 O O . LEU B 1 18 ? 10.523 -20.578 -7.117 1 89.38 18 LEU B O 1
ATOM 1618 N N . LEU B 1 19 ? 10.586 -19.875 -4.977 1 85.38 19 LEU B N 1
ATOM 1619 C CA . LEU B 1 19 ? 10.852 -18.5 -5.363 1 85.38 19 LEU B CA 1
ATOM 1620 C C . LEU B 1 19 ? 12.188 -18.391 -6.09 1 85.38 19 LEU B C 1
ATOM 1622 O O . LEU B 1 19 ? 12.32 -17.625 -7.047 1 85.38 19 LEU B O 1
ATOM 1626 N N . LEU B 1 20 ? 13.117 -19.125 -5.641 1 81.12 20 LEU B N 1
ATOM 1627 C CA . LEU B 1 20 ? 14.43 -19.109 -6.262 1 81.12 20 LEU B CA 1
ATOM 1628 C C . LEU B 1 20 ? 14.367 -19.656 -7.688 1 81.12 20 LEU B C 1
ATOM 1630 O O . LEU B 1 20 ? 15.094 -19.172 -8.562 1 81.12 20 LEU B O 1
ATOM 1634 N N . GLN B 1 21 ? 13.508 -20.531 -7.949 1 78.88 21 GLN B N 1
ATOM 1635 C CA . GLN B 1 21 ? 13.336 -21.062 -9.289 1 78.88 21 GLN B CA 1
ATOM 1636 C C . GLN B 1 21 ? 12.664 -20.062 -10.211 1 78.88 21 GLN B C 1
ATOM 1638 O O . GLN B 1 21 ? 12.859 -20.094 -11.43 1 78.88 21 GLN B O 1
ATOM 1643 N N . GLY B 1 22 ? 11.844 -19.297 -9.719 1 73.5 22 GLY B N 1
ATOM 1644 C CA . GLY B 1 22 ? 11.156 -18.266 -10.477 1 73.5 22 GLY B CA 1
ATOM 1645 C C . GLY B 1 22 ? 12.086 -17.203 -11.008 1 73.5 22 GLY B C 1
ATOM 1646 O O . GLY B 1 22 ? 11.836 -16.625 -12.078 1 73.5 22 GLY B O 1
ATOM 1647 N N . ILE B 1 23 ? 13.086 -16.812 -10.297 1 63.94 23 ILE B N 1
ATOM 1648 C CA . ILE B 1 23 ? 14.047 -15.797 -10.711 1 63.94 23 ILE B CA 1
ATOM 1649 C C . ILE B 1 23 ? 14.859 -16.312 -11.898 1 63.94 23 ILE B C 1
ATOM 1651 O O . ILE B 1 23 ? 15.164 -15.547 -12.82 1 63.94 23 ILE B O 1
ATOM 1655 N N . ASP B 1 24 ? 15.242 -17.469 -11.938 1 59.75 24 ASP B N 1
ATOM 1656 C CA . ASP B 1 24 ? 16.094 -18.047 -12.977 1 59.75 24 ASP B CA 1
ATOM 1657 C C . ASP B 1 24 ? 15.289 -18.344 -14.242 1 59.75 24 ASP B C 1
ATOM 1659 O O . ASP B 1 24 ? 15.789 -18.984 -15.164 1 59.75 24 ASP B O 1
ATOM 1663 N N . LYS B 1 25 ? 14.445 -17.219 -14.766 1 55.81 25 LYS B N 1
ATOM 1664 C CA . LYS B 1 25 ? 13.719 -17.219 -16.031 1 55.81 25 LYS B CA 1
ATOM 1665 C C . LYS B 1 25 ? 12.992 -18.547 -16.25 1 55.81 25 LYS B C 1
ATOM 1667 O O . LYS B 1 25 ? 12.469 -18.797 -17.344 1 55.81 25 LYS B O 1
ATOM 1672 N N . LYS B 1 26 ? 13.141 -19.406 -15.398 1 50.12 26 LYS B N 1
ATOM 1673 C CA . LYS B 1 26 ? 12.492 -20.672 -15.75 1 50.12 26 LYS B CA 1
ATOM 1674 C C . LYS B 1 26 ? 11 -20.625 -15.445 1 50.12 26 LYS B C 1
ATOM 1676 O O . LYS B 1 26 ? 10.219 -21.391 -16.031 1 50.12 26 LYS B O 1
ATOM 1681 N N . LEU B 1 27 ? 10.633 -19.734 -14.508 1 50.03 27 LEU B N 1
ATOM 1682 C CA . LEU B 1 27 ? 9.211 -19.703 -14.164 1 50.03 27 LEU B CA 1
ATOM 1683 C C . LEU B 1 27 ? 8.609 -18.328 -14.406 1 50.03 27 LEU B C 1
ATOM 1685 O O . LEU B 1 27 ? 9.289 -17.312 -14.227 1 50.03 27 LEU B O 1
ATOM 1689 N N . GLU B 1 28 ? 7.668 -18.219 -15.43 1 50.84 28 GLU B N 1
ATOM 1690 C CA . GLU B 1 28 ? 6.949 -16.953 -15.578 1 50.84 28 GLU B CA 1
ATOM 1691 C C . GLU B 1 28 ? 6.43 -16.453 -14.234 1 50.84 28 GLU B C 1
ATOM 1693 O O . GLU B 1 28 ? 5.609 -17.109 -13.594 1 50.84 28 GLU B O 1
ATOM 1698 N N . VAL B 1 29 ? 7.281 -16.016 -13.398 1 51.81 29 VAL B N 1
ATOM 1699 C CA . VAL B 1 29 ? 6.789 -15.453 -12.148 1 51.81 29 VAL B CA 1
ATOM 1700 C C . VAL B 1 29 ? 6.082 -14.125 -12.422 1 51.81 29 VAL B C 1
ATOM 1702 O O . VAL B 1 29 ? 6.641 -13.242 -13.078 1 51.81 29 VAL B O 1
ATOM 1705 N N . MET B 1 30 ? 4.703 -14.195 -12.672 1 51.53 30 MET B N 1
ATOM 1706 C CA . MET B 1 30 ? 3.992 -12.93 -12.789 1 51.53 30 MET B CA 1
ATOM 1707 C C . MET B 1 30 ? 4.547 -11.906 -11.812 1 51.53 30 MET B C 1
ATOM 1709 O O . MET B 1 30 ? 4.418 -10.695 -12.023 1 51.53 30 MET B O 1
ATOM 1713 N N . ALA B 1 31 ? 4.746 -12.344 -10.586 1 48.03 31 ALA B N 1
ATOM 1714 C CA . ALA B 1 31 ? 5.41 -11.367 -9.727 1 48.03 31 ALA B CA 1
ATOM 1715 C C . ALA B 1 31 ? 6.871 -11.188 -10.125 1 48.03 31 ALA B C 1
ATOM 1717 O O . ALA B 1 31 ? 7.641 -12.148 -10.148 1 48.03 31 ALA B O 1
ATOM 1718 N N . TRP B 1 32 ? 7.02 -10.469 -11.172 1 44.69 32 TRP B N 1
ATOM 1719 C CA . TRP B 1 32 ? 8.383 -10.25 -11.648 1 44.69 32 TRP B CA 1
ATOM 1720 C C . TRP B 1 32 ? 9.398 -10.602 -10.57 1 44.69 32 TRP B C 1
ATOM 1722 O O . TRP B 1 32 ? 9.031 -11.008 -9.461 1 44.69 32 TRP B O 1
ATOM 1732 N N . LYS B 1 33 ? 10.211 -9.43 -9.977 1 45.5 33 LYS B N 1
ATOM 1733 C CA . LYS B 1 33 ? 11.602 -9.336 -9.547 1 45.5 33 LYS B CA 1
ATOM 1734 C C . LYS B 1 33 ? 11.812 -10 -8.195 1 45.5 33 LYS B C 1
ATOM 1736 O O . LYS B 1 33 ? 11.656 -9.359 -7.148 1 45.5 33 LYS B O 1
ATOM 1741 N N . LEU B 1 34 ? 10.938 -10.961 -7.793 1 50.31 34 LEU B N 1
ATOM 1742 C CA . LEU B 1 34 ? 11.82 -11.625 -6.84 1 50.31 34 LEU B CA 1
ATOM 1743 C C . LEU B 1 34 ? 13.258 -11.641 -7.352 1 50.31 34 LEU B C 1
ATOM 1745 O O . LEU B 1 34 ? 14.023 -12.555 -7.039 1 50.31 34 LEU B O 1
ATOM 1749 N N . GLN B 1 35 ? 13.375 -10.742 -8.297 1 53.22 35 GLN B N 1
ATOM 1750 C CA . GLN B 1 35 ? 14.367 -10.68 -9.367 1 53.22 35 GLN B CA 1
ATOM 1751 C C . GLN B 1 35 ? 15.781 -10.633 -8.805 1 53.22 35 GLN B C 1
ATOM 1753 O O . GLN B 1 35 ? 16.734 -11.078 -9.453 1 53.22 35 GLN B O 1
ATOM 1758 N N . ASN B 1 36 ? 15.664 -10.125 -7.449 1 60.91 36 ASN B N 1
ATOM 1759 C CA . ASN B 1 36 ? 17.062 -10.164 -7.07 1 60.91 36 ASN B CA 1
ATOM 1760 C C . ASN B 1 36 ? 17.281 -10.945 -5.773 1 60.91 36 ASN B C 1
ATOM 1762 O O .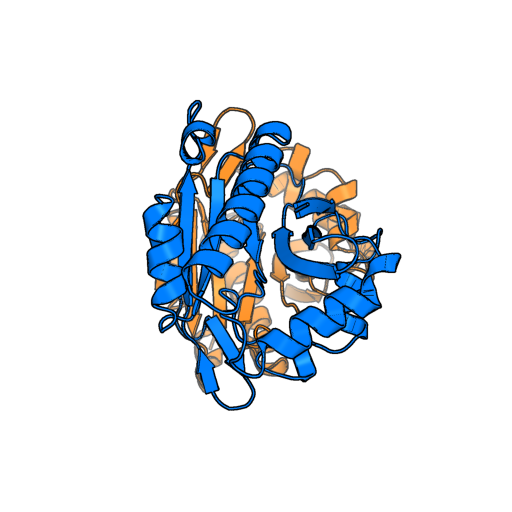 ASN B 1 36 ? 16.344 -11.109 -4.984 1 60.91 36 ASN B O 1
ATOM 1766 N N . LYS B 1 37 ? 18.266 -11.672 -5.816 1 69.31 37 LYS B N 1
ATOM 1767 C CA . LYS B 1 37 ? 18.656 -12.516 -4.688 1 69.31 37 LYS B CA 1
ATOM 1768 C C . LYS B 1 37 ? 18.438 -11.797 -3.361 1 69.31 37 LYS B C 1
ATOM 1770 O O . LYS B 1 37 ? 18.156 -12.43 -2.342 1 69.31 37 LYS B O 1
ATOM 1775 N N . LYS B 1 38 ? 18.422 -10.531 -3.434 1 73.81 38 LYS B N 1
ATOM 1776 C CA . LYS B 1 38 ? 18.281 -9.766 -2.201 1 73.81 38 LYS B CA 1
ATOM 1777 C C . LYS B 1 38 ? 16.844 -9.805 -1.683 1 73.81 38 LYS B C 1
ATOM 1779 O O . LYS B 1 38 ? 16.625 -9.836 -0.471 1 73.81 38 LYS B O 1
ATOM 1784 N N . CYS B 1 39 ? 15.914 -9.938 -2.584 1 73.62 39 CYS B N 1
ATOM 1785 C CA . CYS B 1 39 ? 14.508 -10.016 -2.195 1 73.62 39 CYS B CA 1
ATOM 1786 C C . CYS B 1 39 ? 14.172 -11.391 -1.636 1 73.62 39 CYS B C 1
ATOM 1788 O O . CYS B 1 39 ? 13.211 -11.547 -0.888 1 73.62 39 CYS B O 1
ATOM 1790 N N . LEU B 1 40 ? 15.133 -12.32 -1.937 1 78.56 40 LEU B N 1
ATOM 1791 C CA . LEU B 1 40 ? 14.828 -13.703 -1.591 1 78.56 40 LEU B CA 1
ATOM 1792 C C . LEU B 1 40 ? 15.648 -14.156 -0.39 1 78.56 40 LEU B C 1
ATOM 1794 O O . LEU B 1 40 ? 15.797 -15.359 -0.153 1 78.56 40 LEU B O 1
ATOM 1798 N N . GLU B 1 41 ? 16.125 -13.141 0.236 1 82.88 41 GLU B N 1
ATOM 1799 C CA . GLU B 1 41 ? 16.797 -13.508 1.479 1 82.88 41 GLU B CA 1
ATOM 1800 C C . GLU B 1 41 ? 15.836 -14.211 2.438 1 82.88 41 GLU B C 1
ATOM 1802 O O . GLU B 1 41 ? 14.672 -13.82 2.561 1 82.88 41 GLU B O 1
ATOM 1807 N N . GLU B 1 42 ? 16.328 -15.18 3.043 1 84.06 42 GLU B N 1
ATOM 1808 C CA . GLU B 1 42 ? 15.5 -16.031 3.904 1 84.06 42 GLU B CA 1
ATOM 1809 C C . GLU B 1 42 ? 14.82 -15.203 4.996 1 84.06 42 GLU B C 1
ATOM 1811 O O . GLU B 1 42 ? 13.695 -15.508 5.398 1 84.06 42 GLU B O 1
ATOM 1816 N N . ALA B 1 43 ? 15.562 -14.25 5.516 1 83.12 43 ALA B N 1
ATOM 1817 C CA . ALA B 1 43 ? 15.016 -13.406 6.57 1 83.12 43 ALA B CA 1
ATOM 1818 C C . ALA B 1 43 ? 13.734 -12.719 6.109 1 83.12 43 ALA B C 1
ATOM 1820 O O . ALA B 1 43 ? 12.773 -12.594 6.879 1 83.12 43 ALA B O 1
ATOM 1821 N N . ASN B 1 44 ? 13.695 -12.352 4.879 1 82.25 44 ASN B N 1
ATOM 1822 C CA . ASN B 1 44 ? 12.523 -11.688 4.332 1 82.25 44 ASN B CA 1
ATOM 1823 C C . ASN B 1 44 ? 11.352 -12.656 4.156 1 82.25 44 ASN B C 1
ATOM 1825 O O . ASN B 1 44 ? 10.219 -12.328 4.5 1 82.25 44 ASN B O 1
ATOM 1829 N N . ILE B 1 45 ? 11.703 -13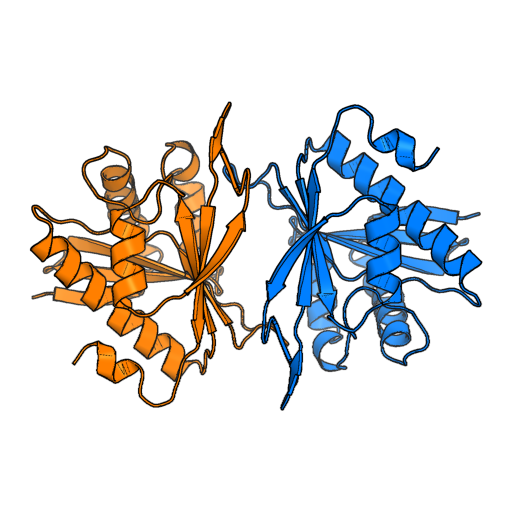.773 3.686 1 86.56 45 ILE B N 1
ATOM 1830 C CA . ILE B 1 45 ? 10.68 -14.781 3.432 1 86.56 45 ILE B CA 1
ATOM 1831 C C . ILE B 1 45 ? 10.117 -15.289 4.758 1 86.56 45 ILE B C 1
ATOM 1833 O O . ILE B 1 45 ? 8.906 -15.492 4.883 1 86.56 45 ILE B O 1
ATOM 1837 N N . SER B 1 46 ? 10.992 -15.445 5.684 1 89.19 46 SER B N 1
ATOM 1838 C CA . SER B 1 46 ? 10.562 -15.891 7.008 1 89.19 46 SER B CA 1
ATOM 1839 C C . SER B 1 46 ? 9.594 -14.891 7.637 1 89.19 46 SER B C 1
ATOM 1841 O O . SER B 1 46 ? 8.625 -15.289 8.289 1 89.19 46 SER B O 1
ATOM 1843 N N . ARG B 1 47 ? 9.789 -13.719 7.426 1 85.25 47 ARG B N 1
ATOM 1844 C CA . ARG B 1 47 ? 8.945 -12.672 7.984 1 85.25 47 ARG B CA 1
ATOM 1845 C C . ARG B 1 47 ? 7.531 -12.75 7.426 1 85.25 47 ARG B C 1
ATOM 1847 O O . ARG B 1 47 ? 6.555 -12.648 8.172 1 85.25 47 ARG B O 1
ATOM 1854 N N . ILE B 1 48 ? 7.477 -13.023 6.18 1 86.19 48 ILE B N 1
ATOM 1855 C CA . ILE B 1 48 ? 6.164 -12.984 5.551 1 86.19 48 ILE B CA 1
ATOM 1856 C C . ILE B 1 48 ? 5.387 -14.25 5.906 1 86.19 48 ILE B C 1
ATOM 1858 O O . ILE B 1 48 ? 4.152 -14.242 5.934 1 86.19 48 ILE B O 1
ATOM 1862 N N . LEU B 1 49 ? 6.102 -15.273 6.246 1 92.44 49 LEU B N 1
ATOM 1863 C CA . LEU B 1 49 ? 5.461 -16.531 6.609 1 92.44 49 LEU B CA 1
ATOM 1864 C C . LEU B 1 49 ? 5.199 -16.594 8.109 1 92.44 49 LEU B C 1
ATOM 1866 O O . LEU B 1 49 ? 4.492 -17.484 8.586 1 92.44 49 LEU B O 1
ATOM 1870 N N . SER B 1 50 ? 5.703 -15.609 8.805 1 90.56 50 SER B N 1
ATOM 1871 C CA . SER B 1 50 ? 5.57 -15.609 10.258 1 90.56 50 SER B CA 1
ATOM 1872 C C . SER B 1 50 ? 4.109 -15.531 10.68 1 90.56 50 SER B C 1
ATOM 1874 O O . SER B 1 50 ? 3.322 -14.789 10.086 1 90.56 50 SER B O 1
ATOM 1876 N N . PRO B 1 51 ? 3.77 -16.219 11.75 1 87.5 51 PRO B N 1
ATOM 1877 C CA . PRO B 1 51 ? 2.398 -16.125 12.258 1 87.5 51 PRO B CA 1
ATOM 1878 C C . PRO B 1 51 ? 2.045 -14.734 12.766 1 87.5 51 PRO B C 1
ATOM 1880 O O . PRO B 1 51 ? 0.863 -14.391 12.867 1 87.5 51 PRO B O 1
ATOM 1883 N N . GLU B 1 52 ? 3.045 -13.969 13.055 1 84.69 52 GLU B N 1
ATOM 1884 C CA . GLU B 1 52 ? 2.818 -12.617 13.547 1 84.69 52 GLU B CA 1
ATOM 1885 C C . GLU B 1 52 ? 2.396 -11.68 12.414 1 84.69 52 GLU B C 1
ATOM 1887 O O . GLU B 1 52 ? 1.82 -10.617 12.664 1 84.69 52 GLU B O 1
ATOM 1892 N N . THR B 1 53 ? 2.842 -12.062 11.289 1 86.31 53 THR B N 1
ATOM 1893 C CA . THR B 1 53 ? 2.436 -11.289 10.125 1 86.31 53 THR B CA 1
ATOM 1894 C C . THR B 1 53 ? 1.068 -11.742 9.617 1 86.31 53 THR B C 1
ATOM 1896 O O . THR B 1 53 ? 0.977 -12.656 8.797 1 86.31 53 THR B O 1
ATOM 1899 N N . THR B 1 54 ? 0.036 -11.039 10.031 1 87.56 54 THR B N 1
ATOM 1900 C CA . THR B 1 54 ? -1.316 -11.539 9.812 1 87.56 54 THR B CA 1
ATOM 1901 C C . THR B 1 54 ? -1.886 -11.008 8.5 1 87.56 54 THR B C 1
ATOM 1903 O O . THR B 1 54 ? -2.875 -11.531 7.984 1 87.56 54 THR B O 1
ATOM 1906 N N . ASP B 1 55 ? -1.264 -10.031 7.977 1 92.25 55 ASP B N 1
ATOM 1907 C CA . ASP B 1 55 ? -1.816 -9.398 6.785 1 92.25 55 ASP B CA 1
ATOM 1908 C C . ASP B 1 55 ? -1.424 -10.164 5.52 1 92.25 55 ASP B C 1
ATOM 1910 O O . ASP B 1 55 ? -2.045 -9.992 4.469 1 92.25 55 ASP B O 1
ATOM 1914 N N . TYR B 1 56 ? -0.351 -10.945 5.625 1 92.75 56 TYR B N 1
ATOM 1915 C CA . TYR B 1 56 ? 0.149 -11.688 4.473 1 92.75 56 TYR B CA 1
ATOM 1916 C C . TYR B 1 56 ? -0.307 -13.141 4.52 1 92.75 56 TYR B C 1
ATOM 1918 O O . TYR B 1 56 ? 0.036 -13.875 5.453 1 92.75 56 TYR B O 1
ATOM 1926 N N . ASN B 1 57 ? -1.04 -13.516 3.533 1 95 57 ASN B N 1
ATOM 1927 C CA . ASN B 1 57 ? -1.505 -14.891 3.393 1 95 57 ASN B CA 1
ATOM 1928 C C . ASN B 1 57 ? -0.957 -15.539 2.125 1 95 57 ASN B C 1
ATOM 1930 O O . ASN B 1 57 ? -1.323 -15.148 1.015 1 95 57 ASN B O 1
ATOM 1934 N N . ILE B 1 58 ? -0.122 -16.547 2.369 1 96.5 58 ILE B N 1
ATOM 1935 C CA . ILE B 1 58 ? 0.477 -17.203 1.213 1 96.5 58 ILE B CA 1
ATOM 1936 C C . ILE B 1 58 ? -0.275 -18.5 0.91 1 96.5 58 ILE B C 1
ATOM 1938 O O . ILE B 1 58 ? -0.355 -19.391 1.759 1 96.5 58 ILE B O 1
ATOM 1942 N N . ILE B 1 59 ? -0.796 -18.562 -0.291 1 97.94 59 ILE B N 1
ATOM 1943 C CA . ILE B 1 59 ? -1.567 -19.703 -0.768 1 97.94 59 ILE B CA 1
ATOM 1944 C C . ILE B 1 59 ? -0.708 -20.547 -1.702 1 97.94 59 ILE B C 1
ATOM 1946 O O . ILE B 1 59 ? -0.161 -20.047 -2.684 1 97.94 59 ILE B O 1
ATOM 1950 N N . GLY B 1 60 ? -0.633 -21.812 -1.369 1 97.75 60 GLY B N 1
ATOM 1951 C CA . GLY B 1 60 ? 0.204 -22.703 -2.148 1 97.75 60 GLY B CA 1
ATOM 1952 C C . GLY B 1 60 ? -0.584 -23.797 -2.855 1 97.75 60 GLY B C 1
ATOM 1953 O O . GLY B 1 60 ? -1.564 -24.312 -2.312 1 97.75 60 GLY B O 1
ATOM 1954 N N . ALA B 1 61 ? -0.17 -24.062 -4.082 1 97.31 61 ALA B N 1
ATOM 1955 C CA . ALA B 1 61 ? -0.65 -25.219 -4.836 1 97.31 61 ALA B CA 1
ATOM 1956 C C . ALA B 1 61 ? 0.355 -26.359 -4.781 1 97.31 61 ALA B C 1
ATOM 1958 O O . ALA B 1 61 ? 1.541 -26.172 -5.059 1 97.31 61 ALA B O 1
ATOM 1959 N N . PHE B 1 62 ? -0.194 -27.578 -4.461 1 97.25 62 PHE B N 1
ATOM 1960 C CA . PHE B 1 62 ? 0.681 -28.734 -4.273 1 97.25 62 PHE B CA 1
ATOM 1961 C C . PHE B 1 62 ? 0.291 -29.859 -5.211 1 97.25 62 PHE B C 1
ATOM 1963 O O . PHE B 1 62 ? -0.896 -30.125 -5.426 1 97.25 62 PHE B O 1
ATOM 1970 N N . ASP B 1 63 ? 1.246 -30.406 -5.824 1 95.38 63 ASP B N 1
ATOM 1971 C CA . ASP B 1 63 ? 1.125 -31.734 -6.438 1 95.38 63 ASP B CA 1
ATOM 1972 C C . ASP B 1 63 ? 1.775 -32.812 -5.566 1 95.38 63 ASP B C 1
ATOM 1974 O O . ASP B 1 63 ? 3 -32.938 -5.555 1 95.38 63 ASP B O 1
ATOM 1978 N N . GLY B 1 64 ? 0.946 -33.594 -4.836 1 94.12 64 GLY B N 1
ATOM 1979 C CA . GLY B 1 64 ? 1.51 -34.375 -3.746 1 94.12 64 GLY B CA 1
ATOM 1980 C C . GLY B 1 64 ? 2.158 -33.5 -2.674 1 94.12 64 GLY B C 1
ATOM 1981 O O . GLY B 1 64 ? 1.511 -32.656 -2.088 1 94.12 64 GLY B O 1
ATOM 1982 N N . GLU B 1 65 ? 3.457 -33.656 -2.455 1 93.19 65 GLU B N 1
ATOM 1983 C CA . GLU B 1 65 ? 4.168 -32.906 -1.435 1 93.19 65 GLU B CA 1
ATOM 1984 C C . GLU B 1 65 ? 4.965 -31.766 -2.055 1 93.19 65 GLU B C 1
ATOM 1986 O O . GLU B 1 65 ? 5.508 -30.922 -1.34 1 93.19 65 GLU B O 1
ATOM 1991 N N . GLU B 1 66 ? 4.906 -31.703 -3.301 1 94.94 66 GLU B N 1
ATOM 1992 C CA . GLU B 1 66 ? 5.703 -30.688 -3.984 1 94.94 66 GLU B CA 1
ATOM 1993 C C . GLU B 1 66 ? 4.914 -29.391 -4.164 1 94.94 66 GLU B C 1
ATOM 1995 O O . GLU B 1 66 ? 3.795 -29.406 -4.68 1 94.94 66 GLU B O 1
ATOM 2000 N N . LEU B 1 67 ? 5.48 -28.328 -3.705 1 96.5 67 LEU B N 1
ATOM 2001 C CA . LEU B 1 67 ? 4.906 -27.016 -3.969 1 96.5 67 LEU B CA 1
ATOM 2002 C C . LEU B 1 67 ? 5.137 -26.594 -5.418 1 96.5 67 LEU B C 1
ATOM 2004 O O . LEU B 1 67 ? 6.281 -26.438 -5.848 1 96.5 67 LEU B O 1
ATOM 2008 N N . ILE B 1 68 ? 4.027 -26.406 -6.168 1 93.75 68 ILE B N 1
ATOM 2009 C CA . ILE B 1 68 ? 4.18 -26.172 -7.602 1 93.75 68 ILE B CA 1
ATOM 2010 C C . ILE B 1 68 ? 3.695 -24.766 -7.949 1 93.75 68 ILE B C 1
ATOM 2012 O O . ILE B 1 68 ? 3.787 -24.344 -9.102 1 93.75 68 ILE B O 1
ATOM 2016 N N . GLY B 1 69 ? 3.211 -24.031 -7.035 1 93.94 69 GLY B N 1
ATOM 2017 C CA . GLY B 1 69 ? 2.811 -22.656 -7.211 1 93.94 69 GLY B CA 1
ATOM 2018 C C . GLY B 1 69 ? 2.412 -21.969 -5.914 1 93.94 69 GLY B C 1
ATOM 2019 O O . GLY B 1 69 ? 2.092 -22.641 -4.93 1 93.94 69 GLY B O 1
ATOM 2020 N N . ALA B 1 70 ? 2.496 -20.688 -5.934 1 94.81 70 ALA B N 1
ATOM 2021 C CA . ALA B 1 70 ? 2.09 -19.922 -4.758 1 94.81 70 ALA B CA 1
ATOM 2022 C C . ALA B 1 70 ? 1.713 -18.484 -5.141 1 94.81 70 ALA B C 1
ATOM 2024 O O . ALA B 1 70 ? 2.117 -18 -6.199 1 94.81 70 ALA B O 1
ATOM 2025 N N . VAL B 1 71 ? 0.926 -17.938 -4.328 1 94.56 71 VAL B N 1
ATOM 2026 C CA . VAL B 1 71 ? 0.559 -16.531 -4.465 1 94.56 71 VAL B CA 1
ATOM 2027 C C . VAL B 1 71 ? 0.306 -15.922 -3.084 1 94.56 71 VAL B C 1
ATOM 2029 O O . VAL B 1 71 ? -0.138 -16.609 -2.168 1 94.56 71 VAL B O 1
ATOM 2032 N N . THR B 1 72 ? 0.625 -14.656 -2.959 1 94.81 72 THR B N 1
ATOM 2033 C CA . THR B 1 72 ? 0.432 -13.969 -1.689 1 94.81 72 THR B CA 1
ATOM 2034 C C . THR B 1 72 ? -0.775 -13.031 -1.759 1 94.81 72 THR B C 1
ATOM 2036 O O . THR B 1 72 ? -0.875 -12.203 -2.666 1 94.81 72 THR B O 1
ATOM 2039 N N . LEU B 1 73 ? -1.692 -13.211 -0.858 1 96.88 73 LEU B N 1
ATOM 2040 C CA . LEU B 1 73 ? -2.807 -12.297 -0.655 1 96.88 73 LEU B CA 1
ATOM 2041 C C . LEU B 1 73 ? -2.555 -11.391 0.549 1 96.88 73 LEU B C 1
ATOM 2043 O O . LEU B 1 73 ? -2.445 -11.875 1.679 1 96.88 73 LEU B O 1
ATOM 2047 N N . ILE B 1 74 ? -2.434 -10.117 0.282 1 96 74 ILE B N 1
ATOM 2048 C CA . ILE B 1 74 ? -2.207 -9.141 1.342 1 96 74 ILE B CA 1
ATOM 2049 C C . ILE B 1 74 ? -3.521 -8.453 1.702 1 96 74 ILE B C 1
ATOM 2051 O O . ILE B 1 74 ? -4.133 -7.789 0.863 1 96 74 ILE B O 1
ATOM 2055 N N . HIS B 1 75 ? -3.93 -8.641 2.896 1 96.44 75 HIS B N 1
ATOM 2056 C CA . HIS B 1 75 ? -5.188 -8.094 3.393 1 96.44 75 HIS B CA 1
ATOM 2057 C C . HIS B 1 75 ? -5.051 -7.613 4.832 1 96.44 75 HIS B C 1
ATOM 2059 O O . HIS B 1 75 ? -4.664 -8.383 5.715 1 96.44 75 HIS B O 1
ATOM 2065 N N . THR B 1 76 ? -5.246 -6.27 4.961 1 88.06 76 THR B N 1
ATOM 2066 C CA . THR B 1 76 ? -5.223 -5.703 6.309 1 88.06 76 THR B CA 1
ATOM 2067 C C . THR B 1 76 ? -6.641 -5.477 6.82 1 88.06 76 THR B C 1
ATOM 2069 O O . THR B 1 76 ? -7.512 -5.023 6.074 1 88.06 76 THR B O 1
ATOM 2072 N N . ASN B 1 77 ? -6.91 -5.969 7.973 1 82.62 77 ASN B N 1
ATOM 2073 C CA . ASN B 1 77 ? -8.219 -5.754 8.578 1 82.62 77 ASN B CA 1
ATOM 2074 C C . ASN B 1 77 ? -8.305 -4.387 9.258 1 82.62 77 ASN B C 1
ATOM 2076 O O . ASN B 1 77 ? -8.758 -4.285 10.398 1 82.62 77 ASN B O 1
ATOM 2080 N N . ARG B 1 78 ? -7.781 -3.402 8.664 1 81.94 78 ARG B N 1
ATOM 2081 C CA . ARG B 1 78 ? -7.887 -2.031 9.148 1 81.94 78 ARG B CA 1
ATOM 2082 C C . ARG B 1 78 ? -9.18 -1.379 8.672 1 81.94 78 ARG B C 1
ATOM 2084 O O . ARG B 1 78 ? -9.578 -1.547 7.516 1 81.94 78 ARG B O 1
ATOM 2091 N N . TYR B 1 79 ? -9.562 -0.597 9.625 1 79.94 79 TYR B N 1
ATOM 2092 C CA . TYR B 1 79 ? -10.82 0.075 9.312 1 79.94 79 TYR B CA 1
ATOM 2093 C C . TYR B 1 79 ? -10.68 0.949 8.07 1 79.94 79 TYR B C 1
ATOM 2095 O O . TYR B 1 79 ? -9.609 1.522 7.824 1 79.94 79 TYR B O 1
ATOM 2103 N N . SER B 1 80 ? -11.469 1.037 7.109 1 86.62 80 SER B N 1
ATOM 2104 C CA . SER B 1 80 ? -11.672 1.878 5.934 1 86.62 80 SER B CA 1
ATOM 2105 C C . SER B 1 80 ? -11.047 1.252 4.691 1 86.62 80 SER B C 1
ATOM 2107 O O . SER B 1 80 ? -11.32 1.685 3.568 1 86.62 80 SER B O 1
ATOM 2109 N N . ILE B 1 81 ? -10.102 0.259 5.004 1 91.44 81 ILE B N 1
ATOM 2110 C CA . ILE B 1 81 ? -9.5 -0.313 3.805 1 91.44 81 ILE B CA 1
ATOM 2111 C C . ILE B 1 81 ? -9.688 -1.829 3.811 1 91.44 81 ILE B C 1
ATOM 2113 O O . ILE B 1 81 ? -9.109 -2.533 2.979 1 91.44 81 ILE B O 1
ATOM 2117 N N . ALA B 1 82 ? -10.508 -2.355 4.734 1 92.69 82 ALA B N 1
ATOM 2118 C CA . ALA B 1 82 ? -10.688 -3.795 4.906 1 92.69 82 ALA B CA 1
ATOM 2119 C C . ALA B 1 82 ? -11.438 -4.398 3.721 1 92.69 82 ALA B C 1
ATOM 2121 O O . ALA B 1 82 ? -11.453 -5.617 3.539 1 92.69 82 ALA B O 1
ATOM 2122 N N . HIS B 1 83 ? -12.094 -3.574 2.932 1 95.69 83 HIS B N 1
ATOM 2123 C CA . HIS B 1 83 ? -12.867 -4.059 1.797 1 95.69 83 HIS B CA 1
ATOM 2124 C C . HIS B 1 83 ? -11.969 -4.352 0.6 1 95.69 83 HIS B C 1
ATOM 2126 O O . HIS B 1 83 ? -12.438 -4.848 -0.427 1 95.69 83 HIS B O 1
ATOM 2132 N N . LYS B 1 84 ? -10.672 -4.078 0.7 1 97.38 84 LYS B N 1
ATOM 2133 C CA . LYS B 1 84 ? -9.758 -4.277 -0.418 1 97.38 84 LYS B CA 1
ATOM 2134 C C . LYS B 1 84 ? -8.586 -5.176 -0.017 1 97.38 84 LYS B C 1
ATOM 2136 O O . LYS B 1 84 ? -8.234 -5.25 1.161 1 97.38 84 LYS B O 1
ATOM 2141 N N . ALA B 1 85 ? -7.957 -5.844 -0.983 1 97.81 85 ALA B N 1
ATOM 2142 C CA . ALA B 1 85 ? -6.766 -6.664 -0.812 1 97.81 85 ALA B CA 1
ATOM 2143 C C . ALA B 1 85 ? -5.855 -6.574 -2.033 1 97.81 85 ALA B C 1
ATOM 2145 O O . ALA B 1 85 ? -6.25 -6.035 -3.07 1 97.81 85 ALA B O 1
ATOM 2146 N N . THR B 1 86 ? -4.637 -7.023 -1.853 1 97.12 86 THR B N 1
ATOM 2147 C CA . THR B 1 86 ? -3.668 -6.992 -2.941 1 97.12 86 THR B CA 1
ATOM 2148 C C . THR B 1 86 ? -3.039 -8.367 -3.145 1 97.12 86 THR B C 1
ATOM 2150 O O . THR B 1 86 ? -2.695 -9.047 -2.176 1 97.12 86 THR B O 1
ATOM 2153 N N . LEU B 1 87 ? -2.891 -8.711 -4.367 1 95.88 87 LEU B N 1
ATOM 2154 C CA . LEU B 1 87 ? -2.205 -9.938 -4.746 1 95.88 87 LEU B CA 1
ATOM 2155 C C . LEU B 1 87 ? -0.754 -9.656 -5.125 1 95.88 87 LEU B C 1
ATOM 2157 O O . LEU B 1 87 ? -0.478 -8.742 -5.902 1 95.88 87 LEU B O 1
ATOM 2161 N N . GLU B 1 88 ? 0.124 -10.5 -4.527 1 90.75 88 GLU B N 1
ATOM 2162 C CA . GLU B 1 88 ? 1.539 -10.352 -4.855 1 90.75 88 GLU B CA 1
ATOM 2163 C C . GLU B 1 88 ? 2.219 -11.711 -4.977 1 90.75 88 GLU B C 1
ATOM 2165 O O . GLU B 1 88 ? 1.704 -12.719 -4.48 1 90.75 88 GLU B O 1
ATOM 2170 N N . ASN B 1 89 ? 3.316 -11.742 -5.688 1 87.19 89 ASN B N 1
ATOM 2171 C CA . ASN B 1 89 ? 4.281 -12.836 -5.68 1 87.19 89 ASN B CA 1
ATOM 2172 C C . ASN B 1 8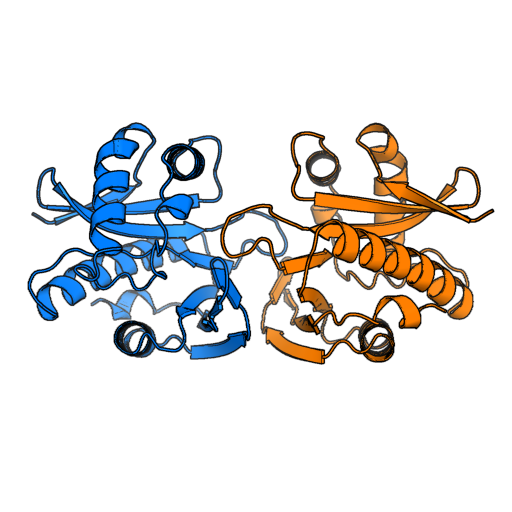9 ? 3.658 -14.133 -6.188 1 87.19 89 ASN B C 1
ATOM 2174 O O . ASN B 1 89 ? 3.818 -15.188 -5.574 1 87.19 89 ASN B O 1
ATOM 2178 N N . MET B 1 90 ? 2.984 -14.039 -7.242 1 90.06 90 MET B N 1
ATOM 2179 C CA . MET B 1 90 ? 2.5 -15.273 -7.836 1 90.06 90 MET B CA 1
ATOM 2180 C C . MET B 1 90 ? 3.613 -15.984 -8.602 1 90.06 90 MET B C 1
ATOM 2182 O O . MET B 1 90 ? 4.262 -15.383 -9.461 1 90.06 90 MET B O 1
ATOM 2186 N N . CYS B 1 91 ? 3.848 -17.188 -8.211 1 88.31 91 CYS B N 1
ATOM 2187 C CA . CYS B 1 91 ? 4.848 -18.047 -8.836 1 88.31 91 CYS B CA 1
ATOM 2188 C C . CYS B 1 91 ? 4.277 -19.438 -9.133 1 88.31 91 CYS B C 1
ATOM 2190 O O . CYS B 1 91 ? 3.705 -20.078 -8.25 1 88.31 91 CYS B O 1
ATOM 2192 N N . VAL B 1 92 ? 4.398 -19.828 -10.375 1 90.06 92 VAL B N 1
ATOM 2193 C CA . VAL B 1 92 ? 3.842 -21.125 -10.773 1 90.06 92 VAL B CA 1
ATOM 2194 C C . VAL B 1 92 ? 4.875 -21.906 -11.578 1 90.06 92 VAL B C 1
ATOM 2196 O O . VAL B 1 92 ? 5.512 -21.359 -12.477 1 90.06 92 VAL B O 1
ATOM 2199 N N . LYS B 1 93 ? 4.953 -23.141 -11.156 1 83.62 93 LYS B N 1
ATOM 2200 C CA . LYS B 1 93 ? 5.793 -24.062 -11.914 1 83.62 93 LYS B CA 1
ATOM 2201 C C . LYS B 1 93 ? 5.035 -24.641 -13.102 1 83.62 93 LYS B C 1
ATOM 2203 O O . LYS B 1 93 ? 3.834 -24.906 -13.016 1 83.62 93 LYS B O 1
ATOM 2208 N N . GLY B 1 94 ? 5.703 -24.859 -14.211 1 79.56 94 GLY B N 1
ATOM 2209 C CA . GLY B 1 94 ? 5.074 -25.562 -15.32 1 79.56 94 GLY B CA 1
ATOM 2210 C C . GLY B 1 94 ? 5.941 -25.625 -16.562 1 79.56 94 GLY B C 1
ATOM 2211 O O . GLY B 1 94 ? 6.695 -24.703 -16.844 1 79.56 94 GLY B O 1
ATOM 2212 N N . GLU B 1 95 ? 5.836 -26.781 -17.156 1 74.5 95 GLU B N 1
ATOM 2213 C CA . GLU B 1 95 ? 6.656 -27.078 -18.328 1 74.5 95 GLU B CA 1
ATOM 2214 C C . GLU B 1 95 ? 6.113 -26.359 -19.562 1 74.5 95 GLU B C 1
ATOM 2216 O O . GLU B 1 95 ? 6.832 -26.203 -20.562 1 74.5 95 GLU B O 1
ATOM 2221 N N . ASN B 1 96 ? 4.844 -26.031 -19.516 1 78.88 96 ASN B N 1
ATOM 2222 C CA . ASN B 1 96 ? 4.215 -25.344 -20.641 1 78.88 96 ASN B CA 1
ATOM 2223 C C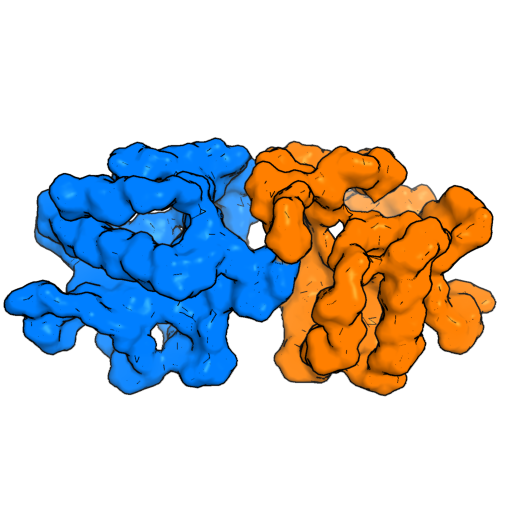 . ASN B 1 96 ? 3.145 -24.359 -20.172 1 78.88 96 ASN B C 1
ATOM 2225 O O . ASN B 1 96 ? 2.828 -24.312 -18.969 1 78.88 96 ASN B O 1
ATOM 2229 N N . HIS B 1 97 ? 2.729 -23.656 -21.125 1 79.94 97 HIS B N 1
ATOM 2230 C CA . HIS B 1 97 ? 1.776 -22.594 -20.844 1 79.94 97 HIS B CA 1
ATOM 2231 C C . HIS B 1 97 ? 0.489 -23.141 -20.25 1 79.94 97 HIS B C 1
ATOM 2233 O O . HIS B 1 97 ? -0.047 -22.578 -19.297 1 79.94 97 HIS B O 1
ATOM 2239 N N . ASN B 1 98 ? 0.022 -24.203 -20.766 1 82.75 98 ASN B N 1
ATOM 2240 C CA . ASN B 1 98 ? -1.243 -24.781 -20.328 1 82.75 98 ASN B CA 1
ATOM 2241 C C . ASN B 1 98 ? -1.16 -25.25 -18.875 1 82.75 98 ASN B C 1
ATOM 2243 O O . ASN B 1 98 ? -2.092 -25.031 -18.094 1 82.75 98 ASN B O 1
ATOM 2247 N N . ALA B 1 99 ? -0.091 -25.859 -18.578 1 83.44 99 ALA B N 1
ATOM 2248 C CA . ALA B 1 99 ? 0.102 -26.328 -17.203 1 83.44 99 ALA B CA 1
ATOM 2249 C C . ALA B 1 99 ? 0.172 -25.172 -16.219 1 83.44 99 ALA B C 1
ATOM 2251 O O . ALA B 1 99 ? -0.474 -25.188 -15.172 1 83.44 99 ALA B O 1
ATOM 2252 N N . ARG B 1 100 ? 0.834 -24.188 -16.641 1 86.12 100 ARG B N 1
ATOM 2253 C CA . ARG B 1 100 ? 0.968 -23.016 -15.789 1 86.12 100 ARG B CA 1
ATOM 2254 C C . ARG B 1 100 ? -0.371 -22.297 -15.625 1 86.12 100 ARG B C 1
ATOM 2256 O O . ARG B 1 100 ? -0.716 -21.859 -14.523 1 86.12 100 ARG B O 1
ATOM 2263 N N . ALA B 1 101 ? -1.045 -22.266 -16.719 1 86 101 ALA B N 1
ATOM 2264 C CA . ALA B 1 101 ? -2.35 -21.609 -16.688 1 86 101 ALA B CA 1
ATOM 2265 C C . ALA B 1 101 ? -3.314 -22.344 -15.758 1 86 101 ALA B C 1
ATOM 2267 O O . ALA B 1 101 ? -4.078 -21.719 -15.023 1 86 101 ALA B O 1
ATOM 2268 N N . SER B 1 102 ? -3.262 -23.609 -15.812 1 89.31 102 SER B N 1
ATOM 2269 C CA . SER B 1 102 ? -4.133 -24.422 -14.969 1 89.31 102 SER B CA 1
ATOM 2270 C C . SER B 1 102 ? -3.844 -24.188 -13.492 1 89.31 102 SER B C 1
ATOM 2272 O O . SER B 1 102 ? -4.766 -24.016 -12.688 1 89.31 102 SER B O 1
ATOM 2274 N N . ILE B 1 103 ? -2.582 -24.141 -13.125 1 91.88 103 ILE B N 1
ATOM 2275 C CA . ILE B 1 103 ? -2.188 -23.938 -11.734 1 91.88 103 ILE B CA 1
ATOM 2276 C C . ILE B 1 103 ? -2.549 -22.516 -11.305 1 91.88 103 ILE B C 1
ATOM 2278 O O . ILE B 1 103 ? -3.068 -22.312 -10.203 1 91.88 103 ILE B O 1
ATOM 2282 N N . SER B 1 104 ? -2.299 -21.594 -12.188 1 92.25 104 SER B N 1
ATOM 2283 C CA . SER B 1 104 ? -2.646 -20.203 -11.898 1 92.25 104 SER B CA 1
ATOM 2284 C C . SER B 1 104 ? -4.145 -20.047 -11.656 1 92.25 104 SER B C 1
ATOM 2286 O O . SER B 1 104 ? -4.555 -19.344 -10.727 1 92.25 104 SER B O 1
ATOM 2288 N N . ASN B 1 105 ? -4.891 -20.719 -12.43 1 92.44 105 ASN B N 1
ATOM 2289 C CA . ASN B 1 105 ? -6.34 -20.656 -12.273 1 92.44 105 ASN B CA 1
ATOM 2290 C C . ASN B 1 105 ? -6.789 -21.266 -10.945 1 92.44 105 ASN B C 1
ATOM 2292 O O . ASN B 1 105 ? -7.707 -20.75 -10.305 1 92.44 105 ASN B O 1
ATOM 2296 N N . LEU B 1 106 ? -6.16 -22.328 -10.586 1 93.75 106 LEU B N 1
ATOM 2297 C CA . LEU B 1 106 ? -6.48 -22.953 -9.312 1 93.75 106 LEU B CA 1
ATOM 2298 C C . LEU B 1 106 ? -6.176 -22.016 -8.148 1 93.75 106 LEU B C 1
ATOM 2300 O O . LEU B 1 106 ? -6.977 -21.891 -7.223 1 93.75 106 LEU B O 1
ATOM 2304 N N . LEU B 1 107 ? -5.062 -21.375 -8.203 1 95.44 107 LEU B N 1
ATOM 2305 C CA . LEU B 1 107 ? -4.676 -20.422 -7.168 1 95.44 107 LEU B CA 1
ATOM 2306 C C . LEU B 1 107 ? -5.66 -19.266 -7.113 1 95.44 107 LEU B C 1
ATOM 2308 O O . LEU B 1 107 ? -6.117 -18.875 -6.031 1 95.44 107 LEU B O 1
ATOM 2312 N N . MET B 1 108 ? -6.004 -18.766 -8.242 1 95.69 108 MET B N 1
ATOM 2313 C CA . MET B 1 108 ? -6.895 -17.609 -8.297 1 95.69 108 MET B CA 1
ATOM 2314 C C . MET B 1 108 ? -8.297 -17.984 -7.82 1 95.69 108 MET B C 1
ATOM 2316 O O . MET B 1 108 ? -8.969 -17.172 -7.18 1 95.69 108 MET B O 1
ATOM 2320 N N . ARG B 1 109 ? -8.711 -19.141 -8.148 1 95.31 109 ARG B N 1
ATOM 2321 C CA . ARG B 1 109 ? -10 -19.594 -7.629 1 95.31 109 ARG B CA 1
ATOM 2322 C C . ARG B 1 109 ? -10.016 -19.562 -6.102 1 95.31 109 ARG B C 1
ATOM 2324 O O . ARG B 1 109 ? -10.977 -19.078 -5.496 1 95.31 109 ARG B O 1
ATOM 2331 N N . LYS B 1 110 ? -8.992 -20.062 -5.543 1 96.5 110 LYS B N 1
ATOM 2332 C CA . LYS B 1 110 ? -8.906 -20.047 -4.086 1 96.5 110 LYS B CA 1
ATOM 2333 C C . LYS B 1 110 ? -8.867 -18.625 -3.545 1 96.5 110 LYS B C 1
ATOM 2335 O O . LYS B 1 110 ? -9.5 -18.328 -2.533 1 96.5 110 LYS B O 1
ATOM 2340 N N . VAL B 1 111 ? -8.117 -17.766 -4.199 1 97.31 111 VAL B N 1
ATOM 2341 C CA . VAL B 1 111 ? -8.055 -16.359 -3.809 1 97.31 111 VAL B CA 1
ATOM 2342 C C . VAL B 1 111 ? -9.453 -15.758 -3.826 1 97.31 111 VAL B C 1
ATOM 2344 O O . VAL B 1 111 ? -9.859 -15.078 -2.877 1 97.31 111 VAL B O 1
ATOM 2347 N N . PHE B 1 112 ? -10.188 -16.016 -4.871 1 96.56 112 PHE B N 1
ATOM 2348 C CA . PHE B 1 112 ? -11.539 -15.484 -4.996 1 96.56 112 PHE B CA 1
ATOM 2349 C C . PHE B 1 112 ? -12.445 -16.016 -3.893 1 96.56 112 PHE B C 1
ATOM 2351 O O . PHE B 1 112 ? -13.258 -15.281 -3.338 1 96.56 112 PHE B O 1
ATOM 2358 N N . GLU B 1 113 ? -12.281 -17.281 -3.59 1 95.62 113 GLU B N 1
ATOM 2359 C CA . GLU B 1 113 ? -13.039 -17.875 -2.494 1 95.62 113 GLU B CA 1
ATOM 2360 C C . GLU B 1 113 ? -12.734 -17.172 -1.172 1 95.62 113 GLU B C 1
ATOM 2362 O O . GLU B 1 113 ? -13.648 -16.844 -0.41 1 95.62 113 GLU B O 1
ATOM 2367 N N . ILE B 1 114 ? -11.484 -16.969 -0.931 1 95.88 114 ILE B N 1
ATOM 2368 C CA . ILE B 1 114 ? -11.055 -16.312 0.294 1 95.88 114 ILE B CA 1
ATOM 2369 C C . ILE B 1 114 ? -11.617 -14.891 0.334 1 95.88 114 ILE B C 1
ATOM 2371 O O . ILE B 1 114 ? -12.094 -14.438 1.375 1 95.88 114 ILE B O 1
ATOM 2375 N N . CYS B 1 115 ? -11.508 -14.188 -0.764 1 96.31 115 CYS B N 1
ATOM 2376 C CA . CYS B 1 115 ? -12.031 -12.828 -0.841 1 96.31 115 CYS B CA 1
ATOM 2377 C C . CYS B 1 115 ? -13.523 -12.805 -0.542 1 96.31 115 CYS B C 1
ATOM 2379 O O . CYS B 1 115 ? -14.008 -11.906 0.152 1 96.31 115 CYS B O 1
ATOM 2381 N N . ASP B 1 116 ? -14.219 -13.766 -1.068 1 94.94 116 ASP B N 1
ATOM 2382 C CA . ASP B 1 116 ? -15.648 -13.867 -0.792 1 94.94 116 ASP B CA 1
ATOM 2383 C C . ASP B 1 116 ? -15.906 -14.094 0.696 1 94.94 116 ASP B C 1
ATOM 2385 O O . ASP B 1 116 ? -16.734 -13.414 1.299 1 94.94 116 ASP B O 1
ATOM 2389 N N . GLU B 1 117 ? -15.195 -14.977 1.293 1 94.25 117 GLU B N 1
ATOM 2390 C CA . GLU B 1 117 ? -15.344 -15.32 2.703 1 94.25 117 GLU B CA 1
ATOM 2391 C C . GLU B 1 117 ? -15.062 -14.117 3.598 1 94.25 117 GLU B C 1
ATOM 2393 O O . GLU B 1 117 ? -15.727 -13.914 4.609 1 94.25 117 GLU B O 1
ATOM 2398 N N . LYS B 1 118 ? -14.078 -13.328 3.219 1 94.56 118 LYS B N 1
ATOM 2399 C CA . LYS B 1 118 ? -13.641 -12.188 4.02 1 94.56 118 LYS B CA 1
ATOM 2400 C C . LYS B 1 118 ? -14.391 -10.922 3.623 1 94.56 118 LYS B C 1
ATOM 2402 O O . LYS B 1 118 ? -14.102 -9.836 4.133 1 94.56 118 LYS B O 1
ATOM 2407 N N . GLN B 1 119 ? -15.219 -11.031 2.658 1 93.69 119 GLN B N 1
ATOM 2408 C CA . GLN B 1 119 ? -16.047 -9.93 2.172 1 93.69 119 GLN B CA 1
ATOM 2409 C C . GLN B 1 119 ? -15.18 -8.82 1.57 1 93.69 119 GLN B C 1
ATOM 2411 O O . GLN B 1 119 ? -15.438 -7.637 1.794 1 93.69 119 GLN B O 1
ATOM 2416 N N . ILE B 1 120 ? -14.141 -9.281 0.984 1 96.38 120 ILE B N 1
ATOM 2417 C CA . ILE B 1 120 ? -13.32 -8.367 0.197 1 96.38 120 ILE B CA 1
ATOM 2418 C C . ILE B 1 120 ? -14.055 -8 -1.095 1 96.38 120 ILE B C 1
ATOM 2420 O O . ILE B 1 120 ? -14.57 -8.883 -1.788 1 96.38 120 ILE B O 1
ATOM 2424 N N . GLU B 1 121 ? -14.078 -6.711 -1.402 1 96.88 121 GLU B N 1
ATOM 2425 C CA . GLU B 1 121 ? -14.875 -6.234 -2.527 1 96.88 121 GLU B CA 1
ATOM 2426 C C . GLU B 1 121 ? -13.992 -5.812 -3.695 1 96.88 121 GLU B C 1
ATOM 2428 O O . GLU B 1 121 ? -14.461 -5.703 -4.828 1 96.88 121 GLU B O 1
ATOM 2433 N N . ILE B 1 122 ? -12.773 -5.504 -3.428 1 97.88 122 ILE B N 1
ATOM 2434 C CA . ILE B 1 122 ? -11.844 -5.031 -4.449 1 97.88 122 ILE B CA 1
ATOM 2435 C C . ILE B 1 122 ? -10.523 -5.781 -4.324 1 97.88 122 ILE B C 1
ATOM 2437 O O . ILE B 1 122 ? -9.961 -5.887 -3.229 1 97.88 122 ILE B O 1
ATOM 2441 N N . LEU B 1 123 ? -10.062 -6.367 -5.375 1 97.94 123 LEU B N 1
ATOM 2442 C CA . LEU B 1 123 ? -8.766 -7.027 -5.438 1 97.94 123 LEU B CA 1
ATOM 2443 C C . LEU B 1 123 ? -7.832 -6.301 -6.398 1 97.94 123 LEU B C 1
ATOM 2445 O O . LEU B 1 123 ? -8.211 -5.992 -7.527 1 97.94 123 LEU B O 1
ATOM 2449 N N . MET B 1 124 ? -6.641 -5.984 -5.902 1 97.75 124 MET B N 1
ATOM 2450 C CA . MET B 1 124 ? -5.668 -5.266 -6.723 1 97.75 124 MET B CA 1
ATOM 2451 C C . MET B 1 124 ? -4.402 -6.09 -6.914 1 97.75 124 MET B C 1
ATOM 2453 O O . MET B 1 124 ? -4.137 -7.02 -6.148 1 97.75 124 MET B O 1
ATOM 2457 N N . THR B 1 125 ? -3.678 -5.801 -7.934 1 95.56 125 THR B N 1
ATOM 2458 C CA . THR B 1 125 ? -2.355 -6.367 -8.18 1 95.56 125 THR B CA 1
ATOM 2459 C C . THR B 1 125 ? -1.535 -5.453 -9.078 1 95.56 125 THR B C 1
ATOM 2461 O O . THR B 1 125 ? -2.057 -4.477 -9.625 1 95.56 125 THR B O 1
ATOM 2464 N N . SER B 1 126 ? -0.302 -5.699 -9.094 1 94.12 126 SER B N 1
ATOM 2465 C CA . SER B 1 126 ? 0.555 -4.941 -10 1 94.12 126 SER B CA 1
ATOM 2466 C C . SER B 1 126 ? 1.53 -5.859 -10.734 1 94.12 126 SER B C 1
ATOM 2468 O O . SER B 1 126 ? 1.905 -6.914 -10.219 1 94.12 126 SER B O 1
ATOM 2470 N N . LEU B 1 127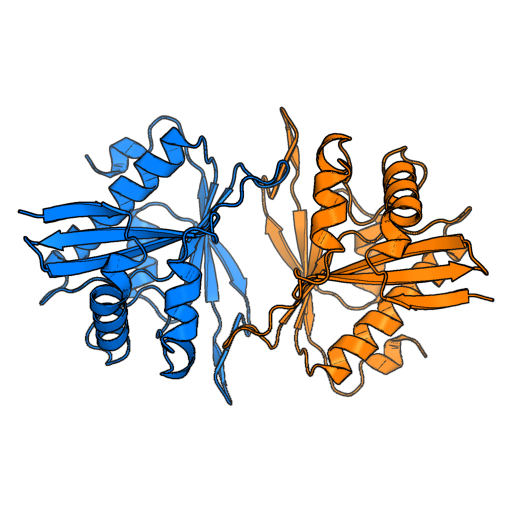 ? 1.83 -5.453 -11.969 1 89.94 127 LEU B N 1
ATOM 2471 C CA . LEU B 1 127 ? 2.748 -6.191 -12.828 1 89.94 127 LEU B CA 1
ATOM 2472 C C . LEU B 1 127 ? 3.775 -5.254 -13.453 1 89.94 127 LEU B C 1
ATOM 2474 O O . LEU B 1 127 ? 3.453 -4.117 -13.805 1 89.94 127 LEU B O 1
ATOM 2478 N N . VAL B 1 128 ? 4.914 -5.902 -13.641 1 88.38 128 VAL B N 1
ATOM 2479 C CA . VAL B 1 128 ? 5.891 -5.164 -14.438 1 88.38 128 VAL B CA 1
ATOM 2480 C C . VAL B 1 128 ? 5.316 -4.875 -15.82 1 88.38 128 VAL B C 1
ATOM 2482 O O . VAL B 1 128 ? 4.652 -5.73 -16.422 1 88.38 128 VAL B O 1
ATOM 2485 N N . SER B 1 129 ? 5.645 -3.768 -16.359 1 86.69 129 SER B N 1
ATOM 2486 C CA . SER B 1 129 ? 4.977 -3.262 -17.562 1 86.69 129 SER B CA 1
ATOM 2487 C C . SER B 1 129 ? 5.219 -4.176 -18.766 1 86.69 129 SER B C 1
ATOM 2489 O O . SER B 1 129 ? 4.375 -4.273 -19.656 1 86.69 129 SER B O 1
ATOM 2491 N N . ASN B 1 130 ? 6.297 -4.918 -18.719 1 84.62 130 ASN B N 1
ATOM 2492 C CA . ASN B 1 130 ? 6.629 -5.746 -19.875 1 84.62 130 ASN B CA 1
ATOM 2493 C C . ASN B 1 130 ? 6.191 -7.191 -19.672 1 84.62 130 ASN B C 1
ATOM 2495 O O . ASN B 1 130 ? 6.52 -8.062 -20.469 1 84.62 130 ASN B O 1
ATOM 2499 N N . ASN B 1 131 ? 5.461 -7.426 -18.625 1 84.94 131 ASN B N 1
ATOM 2500 C CA . ASN B 1 131 ? 4.918 -8.758 -18.391 1 84.94 131 ASN B CA 1
ATOM 2501 C C . ASN B 1 131 ? 3.641 -9 -19.188 1 84.94 131 ASN B C 1
ATOM 2503 O O . ASN B 1 131 ? 2.541 -8.984 -18.625 1 84.94 131 ASN B O 1
ATOM 2507 N N . ILE B 1 132 ? 3.811 -9.367 -20.406 1 84.62 132 ILE B N 1
ATOM 2508 C CA . ILE B 1 132 ? 2.691 -9.492 -21.344 1 84.62 132 ILE B CA 1
ATOM 2509 C C . ILE B 1 132 ? 1.827 -10.688 -20.938 1 84.62 132 ILE B C 1
ATOM 2511 O O . ILE B 1 132 ? 0.597 -10.594 -20.938 1 84.62 132 ILE B O 1
ATOM 2515 N N . SER B 1 133 ? 2.486 -11.773 -20.594 1 83.81 133 SER B N 1
ATOM 2516 C CA . SER B 1 133 ? 1.751 -12.977 -20.219 1 83.81 133 SER B CA 1
ATOM 2517 C C . SER B 1 133 ? 0.884 -12.727 -18.984 1 83.81 133 SER B C 1
ATOM 2519 O O . SER B 1 133 ? -0.266 -13.172 -18.938 1 83.81 133 SER B O 1
ATOM 2521 N N . GLY B 1 134 ? 1.435 -11.984 -18.016 1 87.06 134 GLY B N 1
ATOM 2522 C CA . GLY B 1 134 ? 0.667 -11.641 -16.828 1 87.06 134 GLY B CA 1
ATOM 2523 C C . GLY B 1 134 ? -0.516 -10.742 -17.109 1 87.06 134 GLY B C 1
ATOM 2524 O O . GLY B 1 134 ? -1.604 -10.938 -16.562 1 87.06 134 GLY B O 1
ATOM 2525 N N . LYS B 1 135 ? -0.279 -9.844 -18 1 89.5 135 LYS B N 1
ATOM 2526 C CA . LYS B 1 135 ? -1.351 -8.93 -18.375 1 89.5 135 LYS B CA 1
ATOM 2527 C C . LYS B 1 135 ? -2.5 -9.672 -19.047 1 89.5 135 LYS B C 1
ATOM 2529 O O . LYS B 1 135 ? -3.67 -9.422 -18.75 1 89.5 135 LYS B O 1
ATOM 2534 N N . VAL B 1 136 ? -2.178 -10.57 -19.906 1 89.25 136 VAL B N 1
ATOM 2535 C CA . VAL B 1 136 ? -3.186 -11.367 -20.594 1 89.25 136 VAL B CA 1
ATOM 2536 C C . VAL B 1 136 ? -3.938 -12.234 -19.578 1 89.25 136 VAL B C 1
ATOM 2538 O O . VAL B 1 136 ? -5.168 -12.32 -19.625 1 89.25 136 VAL B O 1
ATOM 2541 N N . PHE B 1 137 ? -3.168 -12.797 -18.688 1 89.88 137 PHE B N 1
ATOM 2542 C CA . PHE B 1 137 ? -3.758 -13.648 -17.672 1 89.88 137 PHE B CA 1
ATOM 2543 C C . PHE B 1 137 ? -4.801 -12.883 -16.859 1 89.88 137 PHE B C 1
ATOM 2545 O O . PHE B 1 137 ? -5.945 -13.328 -16.734 1 89.88 137 PHE B O 1
ATOM 2552 N N . PHE B 1 138 ? -4.48 -11.719 -16.391 1 93.44 138 PHE B N 1
ATOM 2553 C CA . PHE B 1 138 ? -5.383 -10.969 -15.523 1 93.44 138 PHE B CA 1
ATOM 2554 C C . PHE B 1 138 ? -6.508 -10.336 -16.328 1 93.44 138 PHE B C 1
ATOM 2556 O O . PHE B 1 138 ? -7.629 -10.195 -15.844 1 93.44 138 PHE B O 1
ATOM 2563 N N . SER B 1 139 ? -6.176 -9.992 -17.547 1 93.06 139 SER B N 1
ATOM 2564 C CA . SER B 1 139 ? -7.238 -9.5 -18.422 1 93.06 139 SER B CA 1
ATOM 2565 C C . SER B 1 139 ? -8.32 -10.562 -18.609 1 93.06 139 SER B C 1
ATOM 2567 O O . SER B 1 139 ? -9.508 -10.25 -18.594 1 93.06 139 SER B O 1
ATOM 2569 N N . ASN B 1 140 ? -7.879 -11.828 -18.781 1 92.06 140 ASN B N 1
ATOM 2570 C CA . ASN B 1 140 ? -8.812 -12.938 -18.953 1 92.06 140 ASN B CA 1
ATOM 2571 C C . ASN B 1 140 ? -9.672 -13.141 -17.703 1 92.06 140 ASN B C 1
ATOM 2573 O O . ASN B 1 140 ? -10.75 -13.727 -17.781 1 92.06 140 ASN B O 1
ATOM 2577 N N . LEU B 1 141 ? -9.188 -12.672 -16.641 1 93 141 LEU B N 1
ATOM 2578 C CA . LEU B 1 141 ? -9.938 -12.75 -15.391 1 93 141 LEU B CA 1
ATOM 2579 C C . LEU B 1 141 ? -10.758 -11.484 -15.164 1 93 141 LEU B C 1
ATOM 2581 O O . LEU B 1 141 ? -11.359 -11.305 -14.102 1 93 141 LEU B O 1
ATOM 2585 N N . ASN B 1 142 ? -10.703 -10.531 -16.078 1 94.38 142 ASN B N 1
ATOM 2586 C CA . ASN B 1 142 ? -11.516 -9.32 -16.109 1 94.38 142 ASN B CA 1
ATOM 2587 C C . ASN B 1 142 ? -10.977 -8.258 -15.156 1 94.38 142 ASN B C 1
ATOM 2589 O O . ASN B 1 142 ? -11.727 -7.422 -14.664 1 94.38 142 ASN B O 1
ATOM 2593 N N . PHE B 1 143 ? -9.68 -8.344 -14.859 1 96.25 143 PHE B N 1
ATOM 2594 C CA . PHE B 1 143 ? -9.039 -7.203 -14.219 1 96.25 143 PHE B CA 1
ATOM 2595 C C . PHE B 1 143 ? -8.938 -6.023 -15.172 1 96.25 143 PHE B C 1
ATOM 2597 O O . PHE B 1 143 ? -8.805 -6.211 -16.391 1 96.25 143 PHE B O 1
ATOM 2604 N N . GLU B 1 144 ? -9.023 -4.844 -14.617 1 96.88 144 GLU B N 1
ATOM 2605 C CA . GLU B 1 144 ? -8.852 -3.627 -15.406 1 96.88 144 GLU B CA 1
ATOM 2606 C C . GLU B 1 144 ? -7.586 -2.879 -15 1 96.88 144 GLU B C 1
ATOM 2608 O O . GLU B 1 144 ? -7.145 -2.971 -13.859 1 96.88 144 GLU B O 1
ATOM 2613 N N . THR B 1 145 ? -7.031 -2.18 -15.969 1 96.75 145 THR B N 1
ATOM 2614 C CA . THR B 1 145 ? -5.871 -1.354 -15.656 1 96.75 145 THR B CA 1
ATOM 2615 C C . THR B 1 145 ? -6.289 -0.116 -14.867 1 96.75 145 THR B C 1
ATOM 2617 O O . THR B 1 145 ? -7.18 0.623 -15.281 1 96.75 145 THR B O 1
ATOM 2620 N N . LEU B 1 146 ? -5.691 0.016 -13.742 1 97.69 146 LEU B N 1
ATOM 2621 C CA . LEU B 1 146 ? -5.945 1.189 -12.914 1 97.69 146 LEU B CA 1
ATOM 2622 C C . LEU B 1 146 ? -4.996 2.326 -13.273 1 97.69 146 LEU B C 1
ATOM 2624 O O . LEU B 1 146 ? -5.426 3.467 -13.461 1 97.69 146 LEU B O 1
ATOM 2628 N N . VAL B 1 147 ? -3.758 1.995 -13.359 1 97.69 147 VAL B N 1
ATOM 2629 C CA . VAL B 1 147 ? -2.789 3.061 -13.594 1 97.69 147 VAL B CA 1
ATOM 2630 C C . VAL B 1 147 ? -1.42 2.457 -13.898 1 97.69 147 VAL B C 1
ATOM 2632 O O . VAL B 1 147 ? -1.127 1.33 -13.492 1 97.69 147 VAL B O 1
ATOM 2635 N N . LEU B 1 148 ? -0.647 3.182 -14.703 1 96.75 148 LEU B N 1
ATOM 2636 C CA . LEU B 1 148 ? 0.783 2.928 -14.828 1 96.75 148 LEU B CA 1
ATOM 2637 C C . LEU B 1 148 ? 1.574 3.738 -13.812 1 96.75 148 LEU B C 1
ATOM 2639 O O . LEU B 1 148 ? 1.497 4.969 -13.797 1 96.75 148 LEU B O 1
ATOM 2643 N N . GLU B 1 149 ? 2.23 3.055 -12.914 1 96.62 149 GLU B N 1
ATOM 2644 C CA . GLU B 1 149 ? 3.125 3.705 -11.961 1 96.62 149 GLU B CA 1
ATOM 2645 C C . GLU B 1 149 ? 4.566 3.697 -12.461 1 96.62 149 GLU B C 1
ATOM 2647 O O . GLU B 1 149 ? 5.215 2.648 -12.492 1 96.62 149 GLU B O 1
ATOM 2652 N N . GLN B 1 150 ? 5.047 4.895 -12.812 1 96.31 150 GLN B N 1
ATOM 2653 C CA . GLN B 1 150 ? 6.438 4.996 -13.227 1 96.31 150 GLN B CA 1
ATOM 2654 C C . GLN B 1 150 ? 7.383 4.871 -12.039 1 96.31 150 GLN B C 1
ATOM 2656 O O . GLN B 1 150 ? 7.098 5.387 -10.953 1 96.31 150 GLN B O 1
ATOM 2661 N N . HIS B 1 151 ? 8.539 4.098 -12.234 1 95.19 151 HIS B N 1
ATOM 2662 C CA . HIS B 1 151 ? 9.531 3.854 -11.195 1 95.19 151 HIS B CA 1
ATOM 2663 C C . HIS B 1 151 ? 8.906 3.186 -9.977 1 95.19 151 HIS B C 1
ATOM 2665 O O . HIS B 1 151 ? 9.227 3.533 -8.844 1 95.19 151 HIS B O 1
ATOM 2671 N N . ALA B 1 152 ? 8 2.254 -10.289 1 94.81 152 ALA B N 1
ATOM 2672 C CA . ALA B 1 152 ? 7.281 1.55 -9.227 1 94.81 152 ALA B CA 1
ATOM 2673 C C . ALA B 1 152 ? 8.234 0.75 -8.352 1 94.81 152 ALA B C 1
ATOM 2675 O O . ALA B 1 152 ? 8.023 0.628 -7.141 1 94.81 152 ALA B O 1
ATOM 2676 N N . ARG B 1 153 ? 9.25 0.224 -8.93 1 92.06 153 ARG B N 1
ATOM 2677 C CA . ARG B 1 153 ? 10.297 -0.526 -8.242 1 92.06 153 ARG B CA 1
ATOM 2678 C C . ARG B 1 153 ? 11.68 -0.026 -8.641 1 92.06 153 ARG B C 1
ATOM 2680 O O . ARG B 1 153 ? 11.867 0.497 -9.734 1 92.06 153 ARG B O 1
ATOM 2687 N N . LYS B 1 154 ? 12.602 -0.23 -7.723 1 91.06 154 LYS B N 1
ATOM 2688 C CA . LYS B 1 154 ? 13.992 0.125 -7.977 1 91.06 154 LYS B CA 1
ATOM 2689 C C . LYS B 1 154 ? 14.93 -1.027 -7.621 1 91.06 154 LYS B C 1
ATOM 2691 O O . LYS B 1 154 ? 14.867 -1.559 -6.508 1 91.06 154 LYS B O 1
ATOM 2696 N N . TYR B 1 155 ? 15.672 -1.447 -8.609 1 84.5 155 TYR B N 1
ATOM 2697 C CA . TYR B 1 155 ? 16.672 -2.492 -8.43 1 84.5 155 TYR B CA 1
ATOM 2698 C C . TYR B 1 155 ? 18.062 -1.973 -8.758 1 84.5 155 TYR B C 1
ATOM 2700 O O . TYR B 1 155 ? 18.422 -1.833 -9.93 1 84.5 155 TYR B O 1
ATOM 2708 N N . GLU B 1 156 ? 18.828 -1.738 -7.688 1 81.94 156 GLU B N 1
ATOM 2709 C CA . GLU B 1 156 ? 20.172 -1.188 -7.848 1 81.94 156 GLU B CA 1
ATOM 2710 C C . GLU B 1 156 ? 20.156 0.05 -8.742 1 81.94 156 GLU B C 1
ATOM 2712 O O . GLU B 1 156 ? 19.688 1.115 -8.328 1 81.94 156 GLU B O 1
ATOM 2717 N N . ASP B 1 157 ? 20.359 -0.17 -10.062 1 82.38 157 ASP B N 1
ATOM 2718 C CA . ASP B 1 157 ? 20.578 1.035 -10.859 1 82.38 157 ASP B CA 1
ATOM 2719 C C . ASP B 1 157 ? 19.469 1.213 -11.891 1 82.38 157 ASP B C 1
ATOM 2721 O O . ASP B 1 157 ? 19.609 1.998 -12.828 1 82.38 157 ASP B O 1
ATOM 2725 N N . TYR B 1 158 ? 18.406 0.463 -11.664 1 88.12 158 TYR B N 1
ATOM 2726 C CA . TYR B 1 158 ? 17.359 0.677 -12.672 1 88.12 158 TYR B CA 1
ATOM 2727 C C . TYR B 1 158 ? 15.977 0.63 -12.039 1 88.12 158 TYR B C 1
ATOM 2729 O O . TYR B 1 158 ? 15.781 -0 -11 1 88.12 158 TYR B O 1
ATOM 2737 N N . TYR B 1 159 ? 15.133 1.345 -12.781 1 92.44 159 TYR B N 1
ATOM 2738 C CA . TYR B 1 159 ? 13.742 1.441 -12.352 1 92.44 159 TYR B CA 1
ATOM 2739 C C . TYR B 1 159 ? 12.844 0.541 -13.195 1 92.44 159 TYR B C 1
ATOM 2741 O O . TYR B 1 159 ? 13.156 0.265 -14.359 1 92.44 159 TYR B O 1
ATOM 2749 N N . VAL B 1 160 ? 11.828 0.028 -12.555 1 90.44 160 VAL B N 1
ATOM 2750 C CA . VAL B 1 160 ? 10.812 -0.76 -13.25 1 90.44 160 VAL B CA 1
ATOM 2751 C C . VAL B 1 160 ? 9.445 -0.118 -13.062 1 90.44 160 VAL B C 1
ATOM 2753 O O . VAL B 1 160 ? 9.062 0.246 -11.953 1 90.44 160 VAL B O 1
ATOM 2756 N N . ASP B 1 161 ? 8.781 0.065 -14.219 1 94 161 ASP B N 1
ATOM 2757 C CA . ASP B 1 161 ? 7.398 0.533 -14.172 1 94 161 ASP B CA 1
ATOM 2758 C C . ASP B 1 161 ? 6.434 -0.629 -13.953 1 94 161 ASP B C 1
ATOM 2760 O O . ASP B 1 161 ? 6.695 -1.753 -14.383 1 94 161 ASP B O 1
ATOM 2764 N N . GLU B 1 162 ? 5.336 -0.31 -13.258 1 93.62 162 GLU B N 1
ATOM 2765 C CA . GLU B 1 162 ? 4.324 -1.343 -13.055 1 93.62 162 GLU B CA 1
ATOM 2766 C C . GLU B 1 162 ? 2.939 -0.84 -13.453 1 93.62 162 GLU B C 1
ATOM 2768 O O . GLU B 1 162 ? 2.604 0.322 -13.211 1 93.62 162 GLU B O 1
ATOM 2773 N N . HIS B 1 163 ? 2.191 -1.71 -14.078 1 95 163 HIS B N 1
ATOM 2774 C CA . HIS B 1 163 ? 0.757 -1.503 -14.242 1 95 163 HIS B CA 1
ATOM 2775 C C . HIS B 1 163 ? -0.018 -2.037 -13.047 1 95 163 HIS B C 1
ATOM 2777 O O . HIS B 1 163 ? 0.079 -3.223 -12.719 1 95 163 HIS B O 1
ATOM 2783 N N . TRP B 1 164 ? -0.705 -1.172 -12.391 1 96.44 164 TRP B N 1
ATOM 2784 C CA . TRP B 1 164 ? -1.632 -1.611 -11.359 1 96.44 164 TRP B CA 1
ATOM 2785 C C . TRP B 1 164 ? -2.963 -2.041 -11.961 1 96.44 164 TRP B C 1
ATOM 2787 O O . TRP B 1 164 ? -3.51 -1.354 -12.828 1 96.44 164 TRP B O 1
ATOM 2797 N N . LEU B 1 165 ? -3.416 -3.217 -11.539 1 97 165 LEU B N 1
ATOM 2798 C CA . LEU B 1 165 ? -4.691 -3.768 -11.984 1 97 165 LEU B CA 1
ATOM 2799 C C . LEU B 1 165 ? -5.68 -3.85 -10.82 1 97 165 LEU B C 1
ATOM 2801 O O . LEU B 1 165 ? -5.277 -3.975 -9.664 1 97 165 LEU B O 1
ATOM 2805 N N . ILE B 1 166 ? -6.934 -3.773 -11.203 1 97.94 166 ILE B N 1
ATOM 2806 C CA . ILE B 1 166 ? -7.973 -3.75 -10.18 1 97.94 166 ILE B CA 1
ATOM 2807 C C . ILE B 1 166 ? -9.156 -4.602 -10.625 1 97.94 166 ILE B C 1
ATOM 2809 O O . ILE B 1 166 ? -9.484 -4.648 -11.812 1 97.94 166 ILE B O 1
ATOM 2813 N N . TYR B 1 167 ? -9.711 -5.32 -9.719 1 97.62 167 TYR B N 1
ATOM 2814 C CA . TYR B 1 167 ? -10.883 -6.168 -9.906 1 97.62 167 TYR B CA 1
ATOM 2815 C C . TYR B 1 167 ? -11.961 -5.84 -8.883 1 97.62 167 TYR B C 1
ATOM 2817 O O . TYR B 1 167 ? -11.719 -5.898 -7.676 1 97.62 167 TYR B O 1
ATOM 2825 N N . TYR B 1 168 ? -13.164 -5.465 -9.336 1 97 168 TYR B N 1
ATOM 2826 C CA . TYR B 1 168 ? -14.32 -5.242 -8.469 1 97 168 TYR B CA 1
ATOM 2827 C C . TYR B 1 168 ? -15.203 -6.48 -8.414 1 97 168 TYR B C 1
ATOM 2829 O O . TYR B 1 168 ? -15.812 -6.863 -9.414 1 97 168 TYR B O 1
ATOM 2837 N N . PHE B 1 169 ? -15.297 -7.031 -7.227 1 95.5 169 PHE B N 1
ATOM 2838 C CA . PHE B 1 169 ? -16.078 -8.25 -7.074 1 95.5 169 PHE B CA 1
ATOM 2839 C C . PHE B 1 169 ? -17.578 -7.957 -7.219 1 95.5 169 PHE B C 1
ATOM 2841 O O . PHE B 1 169 ? -18.047 -6.902 -6.785 1 95.5 169 PHE B O 1
ATOM 2848 N N . ASN B 1 170 ? -18.219 -8.852 -7.852 1 85.88 170 ASN B N 1
ATOM 2849 C CA . ASN B 1 170 ? -19.672 -8.891 -7.922 1 85.88 170 ASN B CA 1
ATOM 2850 C C . ASN B 1 170 ? -20.219 -10.242 -7.484 1 85.88 170 ASN B C 1
ATOM 2852 O O . ASN B 1 170 ? -19.453 -11.172 -7.215 1 85.88 170 ASN B O 1
ATOM 2856 N N . LYS B 1 171 ? -21.484 -10.367 -7.199 1 69.38 171 LYS B N 1
ATOM 2857 C CA . LYS B 1 171 ? -22.141 -11.555 -6.641 1 69.38 171 LYS B CA 1
ATOM 2858 C C . LYS B 1 171 ? -21.859 -12.789 -7.492 1 69.38 171 LYS B C 1
ATOM 2860 O O . LYS B 1 171 ? -21.859 -13.914 -6.984 1 69.38 171 LYS B O 1
ATOM 2865 N N . GLN B 1 172 ? -21.453 -12.719 -8.68 1 68.69 172 GLN B N 1
ATOM 2866 C CA . GLN B 1 172 ? -21.375 -13.906 -9.523 1 68.69 172 GLN B CA 1
ATOM 2867 C C . GLN B 1 172 ? -19.938 -14.203 -9.93 1 68.69 172 GLN B C 1
ATOM 2869 O O . GLN B 1 172 ? -19.688 -15.008 -10.828 1 68.69 172 GLN B O 1
ATOM 2874 N N . ASP B 1 173 ? -19.016 -13.727 -9.203 1 72.44 173 ASP B N 1
ATOM 2875 C CA . ASP B 1 173 ? -17.656 -13.727 -9.758 1 72.44 173 ASP B CA 1
ATOM 2876 C C . ASP B 1 173 ? -17 -15.094 -9.602 1 72.44 173 ASP B C 1
ATOM 2878 O O . ASP B 1 173 ? -16.109 -15.453 -10.375 1 72.44 173 ASP B O 1
ATOM 2882 N N . ILE B 1 174 ? -17.406 -15.93 -8.781 1 71.25 174 ILE B N 1
ATOM 2883 C CA . ILE B 1 174 ? -16.797 -17.25 -8.633 1 71.25 174 ILE B CA 1
ATOM 2884 C C . ILE B 1 174 ? -17.094 -18.094 -9.859 1 71.25 174 ILE B C 1
ATOM 2886 O O . ILE B 1 174 ? -16.328 -19.016 -10.18 1 71.25 174 ILE B O 1
ATOM 2890 N N . GLU B 1 175 ? -18.125 -17.688 -10.539 1 69.75 175 GLU B N 1
ATOM 2891 C CA . GLU B 1 175 ? -18.531 -18.406 -11.734 1 69.75 175 GLU B CA 1
ATOM 2892 C C . GLU B 1 175 ? -17.484 -18.297 -12.836 1 69.75 175 GLU B C 1
ATOM 2894 O O . GLU B 1 175 ? -17.469 -19.094 -13.773 1 69.75 175 GLU B O 1
ATOM 2899 N N . LEU B 1 176 ? -16.641 -17.5 -12.672 1 73.88 176 LEU B N 1
ATOM 2900 C CA . LEU B 1 176 ? -15.57 -17.281 -13.641 1 73.88 176 LEU B CA 1
ATOM 2901 C C . LEU B 1 176 ? -14.711 -18.531 -13.781 1 73.88 176 LEU B C 1
ATOM 2903 O O . LEU B 1 176 ? -14.086 -18.75 -14.828 1 73.88 176 LEU B O 1
ATOM 2907 N N . PHE B 1 177 ? -14.695 -19.422 -12.75 1 72.5 177 PHE B N 1
ATOM 2908 C CA . PHE B 1 177 ? -13.781 -20.562 -12.75 1 72.5 177 PHE B CA 1
ATOM 2909 C C . PHE B 1 177 ? -14.523 -21.859 -13.055 1 72.5 177 PHE B C 1
ATOM 2911 O O . PHE B 1 177 ? -13.93 -22.938 -13.031 1 72.5 177 PHE B O 1
ATOM 2918 N N . GLU B 1 178 ? -15.758 -21.656 -13.203 1 67 178 GLU B N 1
ATOM 2919 C CA . GLU B 1 178 ? -16.547 -22.828 -13.586 1 67 178 GLU B CA 1
ATOM 2920 C C . GLU B 1 178 ? -16.531 -23.031 -15.102 1 67 178 GLU B C 1
ATOM 2922 O O . GLU B 1 178 ? -16.438 -22.062 -15.859 1 67 178 GLU B O 1
#

Foldseek 3Di:
DKDKDWDALVCLVLVLVQLVCVLVVQWLFQAPRCVDPVCSPSVNSSVLRYPVNPQWTKMFMDDVPHTFWIKIKGADCDPVDRLEIEIHGTTGHDPDDVRRLVRVLVRVLVVVVVSVVSNRFKYKYKGFPPSPVSVVSVVLLVWDFDDKDWQPDDDVPDGTIMTMTMDGDDPCSSVSSD/DKDKDWDALVCLVLVLVQLVCCLVVQWLFQQPCCVDPVCSPSVNSSVLRYPVNPQWTKMFIDDVPHTFWIKIKGADCDPPPRLEIEIHGTTGHDPDDVRRLVRVLVRVLVVVVVSVVSNRFKYKYKGFPPSPVSVVSVVLLVWDFDDKDWQPDDDVDDGTIMTMTMDGDDPCSSVSSD

pLDDT: mean 87.06, std 12.36, range [44.69, 98.0]

Solvent-accessible surface area (backbone atoms only — not comparable to full-atom values): 18828 Å² total; per-residue (Å²): 106,78,47,74,47,74,59,43,61,88,39,46,68,62,52,53,52,49,48,58,46,27,40,71,72,65,20,72,34,48,18,61,54,56,62,43,73,75,64,63,32,62,72,55,51,49,49,51,34,28,84,83,36,72,35,46,42,41,42,31,33,21,53,69,89,42,73,42,26,35,33,30,42,37,41,50,88,44,77,50,44,35,45,35,35,36,47,42,58,33,37,39,52,50,96,43,70,65,52,28,49,52,52,50,48,54,52,47,49,51,51,53,50,49,31,58,76,65,55,36,42,34,44,31,35,58,29,44,68,82,42,57,69,46,50,52,54,40,44,76,72,62,38,39,82,65,38,78,38,77,61,55,28,44,55,96,90,44,69,39,41,24,36,31,32,39,32,76,64,56,99,64,55,73,57,75,77,104,106,78,45,75,45,75,59,43,60,86,40,46,68,61,51,52,51,48,51,57,46,29,48,70,72,66,18,75,25,50,32,53,69,55,57,39,71,76,66,61,32,62,72,56,52,49,50,51,36,28,84,84,35,74,35,46,42,40,40,30,34,20,54,68,88,42,74,42,28,35,34,30,41,37,41,50,89,41,85,36,43,39,44,36,35,36,48,42,60,35,36,40,52,51,96,43,69,66,52,27,49,53,52,50,48,53,52,48,50,52,50,52,50,50,30,56,75,65,57,36,42,32,44,31,36,62,30,46,68,82,41,58,69,47,49,52,54,40,44,76,69,62,38,39,82,65,38,78,38,77,62,55,28,41,55,96,91,42,68,37,39,24,35,31,32,38,32,76,64,56,97,64,54,75,57,73,77,103

Secondary structure (DSSP, 8-state):
-EEEEE--GGGHHHHHHHHHHIIIIIS-BSS--TTSTTTT-HHHHHHHHSTT--SEEEEEEEETTEEEEEEEEE----TTTTTEEEEEEEEE--SSHHHHHHHHHHHHHHHHHHHHHTT--EEEEEEETT-HHHHHHHHHTT-EEEEEEEEEEEETTEEEEEEEEEEE--TTGGGGG-/-EEEEE--GGGHHHHHHHHHHHHTTSS-BSS----STTTT-HHHHHHHHSTT--SEEEEEEEETTEEEEEEEEE----TTTTTEEEEEEEEE--SSHHHHHHHHHHHHHHHHHHHHHTT--EEEEEEETT-HHHHHHHHHTT-EEEEEEEEEEEETTEEEEEEEEEEE--TTGGGGG-